Protein 7Z27 (pdb70)

Foldseek 3Di:
DWPQPQLDWAWEAEAAAIATKTKGFLAADSVLSQQWQAAVVPSHHDRYFYQDDKAALDPVSLVVLVVLDVQAPRHFKTKIKIFGDDFDPPPPHHHHYDYVLVVLVVCVVVRIWTKTKTDHPDDPDQQSIKIKTKAQDDPSQCVSADDVNVVRVVDSRTIIMIMIGGGDGYHD/DFFDFLAWAWEAEDLETATKTKTFQAADSCLVQQWCAAVVPSHHDRYFYQDDKAAQDDVVLVVLVVLVVQQPRNFKTKIKIFGPVHYDHCLVVLVVCVVVRIWTKTKTDRVDDPAQQSIKIKTKAQDDPSQCVSADPVRVVRQPDSRTITMIMIGGGDGYND

Organism: Homo sapiens (NCBI:txid9606)

Structure (mmCIF, N/CA/C/O backbone):
data_7Z27
#
_entry.id   7Z27
#
_cell.length_a   45.031
_cell.length_b   65.980
_cell.length_c   116.808
_cell.angle_alpha   90.000
_cell.angle_beta   90.000
_cell.angle_gamma   90.000
#
_symmetry.space_group_name_H-M   'P 21 21 21'
#
loop_
_entity.id
_entity.type
_entity.pdbx_description
1 polymer 'RNA-binding protein 15'
2 water water
#
loop_
_atom_site.group_PDB
_atom_site.id
_atom_site.type_symbol
_atom_site.label_atom_id
_atom_site.label_alt_id
_atom_site.label_comp_id
_atom_site.label_asym_id
_atom_site.label_entity_id
_atom_site.label_seq_id
_atom_site.pdbx_PDB_ins_code
_atom_site.Cartn_x
_atom_site.Cartn_y
_atom_site.Cartn_z
_atom_site.occupancy
_atom_site.B_iso_or_equiv
_atom_site.auth_seq_id
_atom_site.auth_comp_id
_atom_site.auth_asym_id
_atom_site.auth_atom_id
_atom_site.pdbx_PDB_model_num
ATOM 1 N N . SER A 1 10 ? 0.64306 6.79591 25.87134 1.000 37.08778 7 SER A N 1
ATOM 2 C CA . SER A 1 10 ? 1.77810 7.63437 26.24544 1.000 36.68198 7 SER A CA 1
ATOM 3 C C . SER A 1 10 ? 3.05844 6.90926 25.84147 1.000 29.17270 7 SER A C 1
ATOM 4 O O . SER A 1 10 ? 3.16728 5.69745 26.02811 1.000 31.84835 7 SER A O 1
ATOM 7 N N . PRO A 1 11 ? 4.03234 7.64298 25.30301 1.000 25.62304 8 PRO A N 1
ATOM 8 C CA . PRO A 1 11 ? 5.26655 6.99433 24.84556 1.000 21.69541 8 PRO A CA 1
ATOM 9 C C . PRO A 1 11 ? 6.00312 6.31336 25.99155 1.000 19.40674 8 PRO A C 1
ATOM 10 O O . PRO A 1 11 ? 6.11926 6.85185 27.09775 1.000 23.37770 8 PRO A O 1
ATOM 14 N N . LYS A 1 12 ? 6.50677 5.11208 25.70589 1.000 23.21264 9 LYS A N 1
ATOM 15 C CA . LYS A 1 12 ? 7.17641 4.32738 26.73517 1.000 25.21832 9 LYS A CA 1
ATOM 16 C C . LYS A 1 12 ? 8.50656 4.95430 27.12226 1.000 19.06530 9 LYS A C 1
ATOM 17 O O . LYS A 1 12 ? 8.90718 4.88683 28.28687 1.000 17.22510 9 LYS A O 1
ATOM 23 N N . LEU A 1 13 ? 9.20973 5.56232 26.16174 1.000 17.88901 10 LEU A N 1
ATOM 24 C CA . LEU A 1 13 ? 10.49691 6.22852 26.36309 1.000 15.60906 10 LEU A CA 1
ATOM 25 C C . LEU A 1 13 ? 11.63182 5.28267 26.74835 1.000 16.03294 10 LEU A C 1
ATOM 26 O O . LEU A 1 13 ? 12.69532 5.75425 27.17612 1.000 17.50148 10 LEU A O 1
ATOM 31 N N . CYS A 1 14 ? 11.44473 3.97223 26.58345 1.000 15.07404 11 CYS A N 1
ATOM 32 C CA . CYS A 1 14 ? 12.51289 2.99412 26.77516 1.000 14.75073 11 CYS A CA 1
ATOM 33 C C . CYS A 1 14 ? 13.77158 3.45175 26.05406 1.000 17.87690 11 CYS A C 1
ATOM 34 O O . CYS A 1 14 ? 13.71123 3.89822 24.90516 1.000 18.37503 11 CYS A O 1
ATOM 37 N N . LEU A 1 15 ? 14.92055 3.30718 26.71545 1.000 16.33618 12 LEU A N 1
ATOM 38 C CA . LEU A 1 15 ? 16.21344 3.60603 26.09622 1.000 18.06988 12 LEU A CA 1
ATOM 39 C C . LEU A 1 15 ? 16.58492 2.45853 25.16623 1.000 16.64866 12 LEU A C 1
ATOM 40 O O . LEU A 1 15 ? 17.22432 1.48534 25.56771 1.000 21.71101 12 LEU A O 1
ATOM 45 N N . ALA A 1 16 ? 16.20412 2.58631 23.89373 1.000 15.08939 13 ALA A N 1
ATOM 46 C CA . ALA A 1 16 ? 16.33026 1.47781 22.95099 1.000 15.06411 13 ALA A CA 1
ATOM 47 C C . ALA A 1 16 ? 17.72886 1.34898 22.36409 1.000 18.35311 13 ALA A C 1
ATOM 48 O O . ALA A 1 16 ? 18.11867 0.24739 21.96226 1.000 18.74151 13 ALA A O 1
ATOM 50 N N . TRP A 1 17 ? 18.48461 2.44299 22.27804 1.000 16.61186 14 TRP A N 1
ATOM 51 C CA . TRP A 1 17 ? 19.81448 2.39149 21.68734 1.000 16.36259 14 TRP A CA 1
ATOM 52 C C . TRP A 1 17 ? 20.62196 3.58980 22.15837 1.000 14.59414 14 TRP A C 1
ATOM 53 O O . TRP A 1 17 ? 20.08210 4.68082 22.36692 1.000 17.86142 14 TRP A O 1
ATOM 64 N N . GLN A 1 18 ? 21.92273 3.36535 22.33121 1.000 16.70401 15 GLN A N 1
ATOM 65 C CA . GLN A 1 18 ? 22.87347 4.41638 22.65010 1.000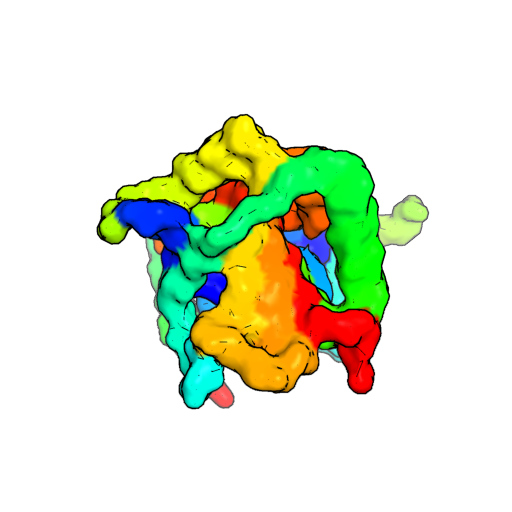 18.17416 15 GLN A CA 1
ATOM 66 C C . GLN A 1 18 ? 24.10764 4.19410 21.80279 1.000 17.93947 15 GLN A C 1
ATOM 67 O O . GLN A 1 18 ? 24.60531 3.06794 21.72118 1.000 19.48623 15 GLN A O 1
ATOM 73 N N . GLY A 1 19 ? 24.61087 5.26192 21.19346 1.000 17.31138 16 GLY A N 1
ATOM 74 C CA . GLY A 1 19 ? 25.84600 5.14612 20.43876 1.000 16.68182 16 GLY A CA 1
ATOM 75 C C . GLY A 1 19 ? 26.03593 6.35564 19.55562 1.000 18.38437 16 GLY A C 1
ATOM 76 O O . GLY A 1 19 ? 25.52848 7.43984 19.85288 1.000 22.30593 16 GLY A O 1
ATOM 77 N N . MET A 1 20 ? 26.76667 6.16012 18.46270 1.000 16.25980 17 MET A N 1
ATOM 78 C CA . MET A 1 20 ? 27.11175 7.26338 17.57546 1.000 18.00710 17 MET A CA 1
ATOM 79 C C . MET A 1 20 ? 26.36776 7.13518 16.25526 1.000 16.02956 17 MET A C 1
ATOM 80 O O . MET A 1 20 ? 26.35722 6.06236 15.64235 1.000 17.04001 17 MET A O 1
ATOM 85 N N . LEU A 1 21 ? 25.76284 8.23215 15.80662 1.000 16.63806 18 LEU A N 1
ATOM 86 C CA . LEU A 1 21 ? 25.32093 8.32635 14.42584 1.000 15.78599 18 LEU A CA 1
ATOM 87 C C . LEU A 1 21 ? 26.49254 8.85712 13.61620 1.000 17.62136 18 LEU A C 1
ATOM 88 O O . LEU A 1 21 ? 27.26006 9.69582 14.10003 1.000 18.18443 18 LEU A O 1
ATOM 93 N N . LEU A 1 22 ? 26.64736 8.35440 12.39808 1.000 16.88141 19 LEU A N 1
ATOM 94 C CA . LEU A 1 22 ? 27.75434 8.75705 11.53971 1.000 17.47511 19 LEU A CA 1
ATOM 95 C C . LEU A 1 22 ? 27.20619 9.41050 10.28051 1.000 19.57863 19 LEU A C 1
ATOM 96 O O . LEU A 1 22 ? 26.25196 8.91515 9.67304 1.000 19.44127 19 LEU A O 1
ATOM 101 N N . LEU A 1 23 ? 27.81051 10.52494 9.88187 1.000 17.98388 20 LEU A N 1
ATOM 102 C CA . LEU A 1 23 ? 27.59303 11.07004 8.54732 1.000 16.59848 20 LEU A CA 1
ATOM 103 C C . LEU A 1 23 ? 28.96126 11.42468 7.99525 1.000 21.31840 20 LEU A C 1
ATOM 104 O O . LEU A 1 23 ? 29.61641 12.33816 8.50575 1.000 23.59068 20 LEU A O 1
ATOM 109 N N . LYS A 1 24 ? 29.39010 10.68376 6.96817 1.000 24.58618 21 LYS A N 1
ATOM 110 C CA . LYS A 1 24 ? 30.72382 10.82220 6.39892 1.000 20.86749 21 LYS A CA 1
ATOM 111 C C . LYS A 1 24 ? 31.77220 10.77352 7.49885 1.000 25.42520 21 LYS A C 1
ATOM 112 O O . LYS A 1 24 ? 31.92695 9.75241 8.18162 1.000 26.77461 21 LYS A O 1
ATOM 118 N N . ASN A 1 25 ? 32.47618 11.88556 7.69739 1.000 22.23039 22 ASN A N 1
ATOM 119 C CA . ASN A 1 25 ? 33.58119 11.96225 8.64583 1.000 25.65760 22 ASN A CA 1
ATOM 120 C C . ASN A 1 25 ? 33.22654 12.70275 9.93920 1.000 29.31799 22 ASN A C 1
ATOM 121 O O . ASN A 1 25 ? 34.12347 13.23319 10.60629 1.000 30.57150 22 ASN A O 1
ATOM 126 N N . SER A 1 26 ? 31.94566 12.76591 10.30021 1.000 24.49617 23 SER A N 1
ATOM 127 C CA . SER A 1 26 ? 31.52181 13.27436 11.59907 1.000 21.52257 23 SER A CA 1
ATOM 128 C C . SER A 1 26 ? 30.69988 12.21202 12.32231 1.000 17.28564 23 SER A C 1
ATOM 129 O O . SER A 1 26 ? 29.99283 11.41799 11.69492 1.000 19.61351 23 SER A O 1
ATOM 132 N N . ASN A 1 27 ? 30.81240 12.18245 13.64721 1.000 18.14656 24 ASN A N 1
ATOM 133 C CA . ASN A 1 27 ? 30.00983 11.28885 14.47499 1.000 18.35441 24 ASN A CA 1
ATOM 134 C C . ASN A 1 27 ? 29.32903 12.07781 15.58301 1.000 18.50324 24 ASN A C 1
ATOM 135 O O . ASN A 1 27 ? 29.85816 13.07898 16.06161 1.000 19.63861 24 ASN A O 1
ATOM 140 N N . PHE A 1 28 ? 28.13511 11.63244 15.95733 1.000 15.14751 25 PHE A N 1
ATOM 141 C CA . PHE A 1 28 ? 27.24705 12.36906 16.85507 1.000 16.08583 25 PHE A CA 1
ATOM 142 C C . PHE A 1 28 ? 26.71270 11.42573 17.92073 1.000 19.08274 25 PHE A C 1
ATOM 143 O O . PHE A 1 28 ? 25.90120 10.53143 17.60291 1.000 15.89807 25 PHE A O 1
ATOM 151 N N . PRO A 1 29 ? 27.11460 11.58809 19.17465 1.000 17.04802 26 PRO A N 1
ATOM 152 C CA . PRO A 1 29 ? 26.58018 10.73329 20.24079 1.000 15.61259 26 PRO A CA 1
ATOM 153 C C . PRO A 1 29 ? 25.08635 10.96727 20.41176 1.000 16.71465 26 PRO A C 1
ATOM 154 O O . PRO A 1 29 ? 24.62692 12.11030 20.48735 1.000 17.73128 26 PRO A O 1
ATOM 158 N N . SER A 1 30 ? 24.32712 9.87106 20.49647 1.000 16.80217 27 SER A N 1
ATOM 159 C CA . SER A 1 30 ? 22.87847 9.95151 20.59888 1.000 16.97779 27 SER A CA 1
ATOM 160 C C . SER A 1 30 ? 22.31546 8.84045 21.47342 1.000 15.46604 27 SER A C 1
ATOM 161 O O . SER A 1 30 ? 22.80915 7.70817 21.47902 1.000 17.30277 27 SER A O 1
ATOM 164 N N . ASN A 1 31 ? 21.24502 9.18161 22.18090 1.000 16.22031 28 ASN A N 1
ATOM 165 C CA . ASN A 1 31 ? 20.41234 8.22754 22.90149 1.000 16.43430 28 ASN A CA 1
ATOM 166 C C . ASN A 1 31 ? 19.04879 8.19121 22.22978 1.000 14.72638 28 ASN A C 1
ATOM 167 O O . ASN A 1 31 ? 18.47697 9.24403 21.91618 1.000 17.12773 28 ASN A O 1
ATOM 172 N N . MET A 1 32 ? 18.50413 6.99564 22.02123 1.000 15.01524 29 MET A N 1
ATOM 173 C CA . MET A 1 32 ? 17.25776 6.87232 21.28073 1.000 15.85779 29 MET A CA 1
ATOM 174 C C . MET A 1 32 ? 16.19184 6.26567 22.17866 1.000 15.31296 29 MET A C 1
ATOM 175 O O . MET A 1 32 ? 16.39891 5.18718 22.74823 1.000 17.73165 29 MET A O 1
ATOM 180 N N . HIS A 1 33 ? 15.06652 6.96910 22.31909 1.000 14.47698 30 HIS A N 1
ATOM 181 C CA . HIS A 1 33 ? 13.97472 6.57829 23.20685 1.000 14.96508 30 HIS A CA 1
ATOM 182 C C . HIS A 1 33 ? 12.74353 6.17606 22.40833 1.000 17.87830 30 HIS A C 1
ATOM 183 O O . HIS A 1 33 ? 12.38472 6.83322 21.43065 1.000 16.63189 30 HIS A O 1
ATOM 190 N N . LEU A 1 34 ? 12.06951 5.11894 22.84958 1.000 15.51769 31 LEU A N 1
ATOM 191 C CA . LEU A 1 34 ? 10.91632 4.61978 22.11236 1.000 15.14490 31 LEU A CA 1
ATOM 192 C C . LEU A 1 34 ? 9.73350 5.57619 22.24705 1.000 15.39001 31 LEU A C 1
ATOM 193 O O . LEU A 1 34 ? 9.33631 5.95063 23.36028 1.000 16.37322 31 LEU A O 1
ATOM 198 N N . LEU A 1 35 ? 9.16019 5.96723 21.10557 1.000 15.40934 32 LEU A N 1
ATOM 199 C CA . LEU A 1 35 ? 7.95380 6.78469 21.08369 1.000 14.07466 32 LEU A CA 1
ATOM 200 C C . LEU A 1 35 ? 6.70994 5.95460 20.80473 1.000 16.30850 32 LEU A C 1
ATOM 201 O O . LEU A 1 35 ? 5.70669 6.08169 21.51183 1.000 19.74962 32 LEU A O 1
ATOM 206 N N . GLN A 1 36 ? 6.75016 5.10917 19.77895 1.000 14.98928 33 GLN A N 1
ATOM 207 C CA . GLN A 1 36 ? 5.60794 4.26836 19.46031 1.000 18.04758 33 GLN A CA 1
ATOM 208 C C . GLN A 1 36 ? 6.07406 3.13303 18.56707 1.000 16.82587 33 GLN A C 1
ATOM 209 O O . GLN A 1 36 ? 7.23402 3.07380 18.14922 1.000 16.85264 33 GLN A O 1
ATOM 215 N N . GLY A 1 37 ? 5.15315 2.22133 18.28865 1.000 15.61858 34 GLY A N 1
ATOM 216 C CA . GLY A 1 37 ? 5.50498 1.04507 17.53134 1.000 17.17081 34 GLY A CA 1
ATOM 217 C C . GLY A 1 37 ? 6.10315 -0.02660 18.41915 1.000 17.89456 34 GLY A C 1
ATOM 218 O O . GLY A 1 37 ? 5.98134 -0.01230 19.65198 1.000 20.80366 34 GLY A O 1
ATOM 219 N N . ASP A 1 38 ? 6.77347 -0.96751 17.76763 1.000 17.72859 35 ASP A N 1
ATOM 220 C CA . ASP A 1 38 ? 7.19316 -2.21846 18.38575 1.000 15.83892 35 ASP A CA 1
ATOM 221 C C . ASP A 1 38 ? 8.66451 -2.12778 18.78413 1.000 20.00592 35 ASP A C 1
ATOM 222 O O . ASP A 1 38 ? 9.54305 -2.07605 17.92285 1.000 17.46357 35 ASP A O 1
ATOM 227 N N . LEU A 1 39 ? 8.93855 -2.14519 20.09298 1.000 18.73609 36 LEU A N 1
ATOM 228 C CA . LEU A 1 39 ? 10.32781 -2.10611 20.54534 1.000 18.24448 36 LEU A CA 1
ATOM 229 C C . LEU A 1 39 ? 11.14559 -3.23157 19.92621 1.000 18.64566 36 LEU A C 1
ATOM 230 O O . LEU A 1 39 ? 12.32687 -3.03827 19.61151 1.000 18.31837 36 LEU A O 1
ATOM 235 N N . GLN A 1 40 ? 10.52004 -4.39095 19.69434 1.000 18.17529 37 GLN A N 1
ATOM 236 C CA . GLN A 1 40 ? 11.23514 -5.52780 19.12821 1.000 21.67446 37 GLN A CA 1
ATOM 237 C C . GLN A 1 40 ? 11.67688 -5.26576 17.68851 1.000 20.08249 37 GLN A C 1
ATOM 238 O O . GLN A 1 40 ? 12.68264 -5.83050 17.23784 1.000 19.38614 37 GLN A O 1
ATOM 244 N N . VAL A 1 41 ? 10.94559 -4.42701 16.94544 1.000 17.61571 38 VAL A N 1
ATOM 245 C CA . VAL A 1 41 ? 11.40876 -4.05657 15.61263 1.000 19.07010 38 VAL A CA 1
ATOM 246 C C . VAL A 1 41 ? 12.73468 -3.32192 15.71552 1.000 15.88550 38 VAL A C 1
ATOM 247 O O . VAL A 1 41 ? 13.67210 -3.59486 14.95640 1.000 20.10964 38 VAL A O 1
ATOM 251 N N . ALA A 1 42 ? 12.84601 -2.39536 16.67836 1.000 16.15470 39 ALA A N 1
ATOM 252 C CA . ALA A 1 42 ? 14.10299 -1.68017 16.84972 1.000 16.35772 39 ALA A CA 1
ATOM 253 C C . ALA A 1 42 ? 15.19810 -2.61097 17.34245 1.000 20.87433 39 ALA A C 1
ATOM 254 O O . ALA A 1 42 ? 16.31261 -2.61667 16.80854 1.000 19.06014 39 ALA A O 1
ATOM 256 N N . SER A 1 43 ? 14.89480 -3.43095 18.35046 1.000 18.52875 40 SER A N 1
ATOM 257 C CA . SER A 1 43 ? 15.95340 -4.24446 18.93017 1.000 19.59153 40 SER A CA 1
ATOM 258 C C . SER A 1 43 ? 16.46255 -5.29776 17.95066 1.000 20.62358 40 SER A C 1
ATOM 259 O O . SER A 1 43 ? 17.63717 -5.67661 18.01122 1.000 25.73314 40 SER A O 1
ATOM 262 N N . SER A 1 44 ? 15.61535 -5.75897 17.02615 1.000 17.97538 41 SER A N 1
ATOM 263 C CA . SER A 1 44 ? 16.02695 -6.78917 16.07891 1.000 20.93108 41 SER A CA 1
ATOM 264 C C . SER A 1 44 ? 16.79032 -6.23221 14.88866 1.000 20.61831 41 SER A C 1
ATOM 265 O O . SER A 1 44 ? 17.47902 -6.99349 14.19771 1.000 20.79939 41 SER A O 1
ATOM 268 N N . LEU A 1 45 ? 16.66970 -4.93213 14.60832 1.000 18.04345 42 LEU A N 1
ATOM 269 C CA . LEU A 1 45 ? 17.33053 -4.34922 13.45457 1.000 18.10160 42 LEU A CA 1
ATOM 270 C C . LEU A 1 45 ? 18.52886 -3.48306 13.79866 1.000 13.29315 42 LEU A C 1
ATOM 271 O O . LEU A 1 45 ? 19.40070 -3.31142 12.94559 1.000 16.18453 42 LEU A O 1
ATOM 276 N N . LEU A 1 46 ? 18.58544 -2.91091 15.00779 1.000 16.44732 43 LEU A N 1
ATOM 277 C CA . LEU A 1 46 ? 19.69668 -2.04147 15.40026 1.000 17.62342 43 LEU A CA 1
ATOM 278 C C . LEU A 1 46 ? 20.83857 -2.90407 15.93400 1.000 19.16132 43 LEU A C 1
ATOM 279 O O . LEU A 1 46 ? 21.21385 -2.84948 17.10878 1.000 20.17754 43 LEU A O 1
ATOM 284 N N . VAL A 1 47 ? 21.39052 -3.72285 15.03378 1.000 18.34380 44 VAL A N 1
ATOM 285 C CA . VAL A 1 47 ? 22.33002 -4.78743 15.39234 1.000 17.88207 44 VAL A CA 1
ATOM 286 C C . VAL A 1 47 ? 23.28687 -5.02525 14.23259 1.000 18.58407 44 VAL A C 1
ATOM 287 O O . VAL A 1 47 ? 23.07051 -4.56712 13.10889 1.000 18.38902 44 VAL A O 1
ATOM 291 N N . GLU A 1 48 ? 24.34706 -5.78851 14.50754 1.000 19.96102 45 GLU A N 1
ATOM 292 C CA . GLU A 1 48 ? 25.18892 -6.32105 13.44590 1.000 22.56598 45 GLU A CA 1
ATOM 293 C C . GLU A 1 48 ? 24.43984 -7.46168 12.77045 1.000 19.91702 45 GLU A C 1
ATOM 294 O O . GLU A 1 48 ? 24.00992 -8.40674 13.43654 1.000 21.93826 45 GLU A O 1
ATOM 300 N N . GLY A 1 49 ? 24.25505 -7.35819 11.45256 1.000 19.62388 46 GLY A N 1
ATOM 301 C CA . GLY A 1 49 ? 23.34507 -8.26325 10.76894 1.000 21.24720 46 GLY A CA 1
ATOM 302 C C . GLY A 1 49 ? 23.73438 -9.72556 10.88337 1.000 26.57638 46 GLY A C 1
ATOM 303 O O . GLY A 1 49 ? 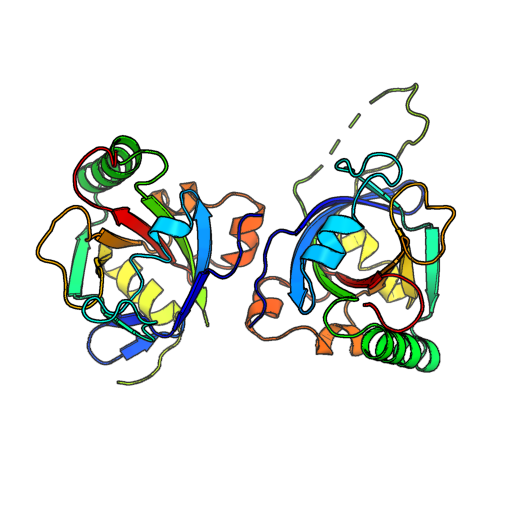22.87210 -10.59492 11.02507 1.000 26.23708 46 GLY A O 1
ATOM 304 N N . SER A 1 50 ? 25.03484 -10.01404 10.83966 1.000 21.28711 47 SER A N 1
ATOM 305 C CA . SER A 1 50 ? 25.48259 -11.40556 10.77722 1.000 20.20885 47 SER A CA 1
ATOM 306 C C . SER A 1 50 ? 25.38447 -12.11437 12.12260 1.000 26.70822 47 SER A C 1
ATOM 307 O O . SER A 1 50 ? 25.18813 -13.33718 12.16146 1.000 27.79341 47 SER A O 1
ATOM 310 N N . THR A 1 51 ? 25.50635 -11.38161 13.23018 1.000 21.80218 48 THR A N 1
ATOM 311 C CA . THR A 1 51 ? 25.50430 -11.98580 14.55332 1.000 19.08547 48 THR A CA 1
ATOM 312 C C . THR A 1 51 ? 24.31049 -11.61232 15.41405 1.000 25.40519 48 THR A C 1
ATOM 313 O O . THR A 1 51 ? 24.06809 -12.28325 16.42274 1.000 24.83082 48 THR A O 1
ATOM 317 N N . GLY A 1 52 ? 23.58559 -10.54848 15.07215 1.000 20.96972 49 GLY A N 1
ATOM 318 C CA . GLY A 1 52 ? 22.61420 -10.01818 16.00879 1.000 22.94922 49 GLY A CA 1
ATOM 319 C C . GLY A 1 52 ? 23.22028 -9.25688 17.16174 1.000 18.60449 49 GLY A C 1
ATOM 320 O O . GLY A 1 52 ? 22.49858 -8.86911 18.08997 1.000 23.19985 49 GLY A O 1
ATOM 321 N N . GLY A 1 53 ? 24.53229 -9.03770 17.14113 1.000 21.02369 50 GLY A N 1
ATOM 322 C CA . GLY A 1 53 ? 25.20025 -8.38143 18.24058 1.000 18.31022 50 GLY A CA 1
ATOM 323 C C . GLY A 1 53 ? 25.01883 -6.87214 18.24247 1.000 17.05005 50 GLY A C 1
ATOM 324 O O . GLY A 1 53 ? 24.61215 -6.25390 17.25741 1.000 20.49751 50 GLY A O 1
ATOM 325 N N . LYS A 1 54 ? 25.35682 -6.27918 19.38147 1.000 19.48810 51 LYS A N 1
ATOM 326 C CA . LYS A 1 54 ? 25.26458 -4.83270 19.54786 1.000 21.54099 51 LYS A CA 1
ATOM 327 C C . LYS A 1 54 ? 26.21386 -4.12506 18.58397 1.000 21.83238 51 LYS A C 1
ATOM 328 O O . LYS A 1 54 ? 27.29879 -4.62104 18.27035 1.000 23.84034 51 LYS A O 1
ATOM 334 N N . VAL A 1 55 ? 25.78190 -2.95916 18.08701 1.000 19.77336 52 VAL A N 1
ATOM 335 C CA . VAL A 1 55 ? 26.62143 -2.06891 17.29220 1.000 18.88525 52 VAL A CA 1
ATOM 336 C C . VAL A 1 55 ? 26.66123 -0.70519 17.96400 1.000 20.00223 52 VAL A C 1
ATOM 337 O O . VAL A 1 55 ? 25.64922 -0.22589 18.48629 1.000 22.25020 52 VAL A O 1
ATOM 341 N N . ALA A 1 56 ? 27.83242 -0.07970 17.94192 1.000 20.39144 53 ALA A N 1
ATOM 342 C CA . ALA A 1 56 ? 28.01804 1.20373 18.59910 1.000 21.23260 53 ALA A CA 1
ATOM 343 C C . ALA A 1 56 ? 27.86140 2.38635 17.65707 1.000 19.65054 53 ALA A C 1
ATOM 344 O O . ALA A 1 56 ? 27.84705 3.52656 18.12871 1.000 21.26115 53 ALA A O 1
ATOM 346 N N . GLN A 1 57 ? 27.75732 2.14271 16.35157 1.000 19.05330 54 GLN A N 1
ATOM 347 C CA . GLN A 1 57 ? 27.66609 3.19876 15.35530 1.000 19.47671 54 GLN A CA 1
ATOM 348 C C . GLN A 1 57 ? 26.61356 2.80762 14.33452 1.000 19.60013 54 GLN A C 1
ATOM 349 O O . GLN A 1 57 ? 26.47263 1.62470 14.00870 1.000 20.75256 54 GLN A O 1
ATOM 355 N N . LEU A 1 58 ? 25.88233 3.80575 13.83672 1.000 17.16863 55 LEU A N 1
ATOM 356 C CA . LEU A 1 58 ? 24.94056 3.65326 12.73822 1.000 15.24536 55 LEU A CA 1
ATOM 357 C C . LEU A 1 58 ? 25.24918 4.75008 11.73031 1.000 15.80266 55 LEU A C 1
ATOM 358 O O . LEU A 1 58 ? 25.29066 5.92966 12.09837 1.000 17.72589 55 LEU A O 1
ATOM 363 N N . LYS A 1 59 ? 25.47655 4.37001 10.47590 1.000 16.13601 56 LYS A N 1
ATOM 364 C CA . LYS A 1 59 ? 25.96447 5.29968 9.45690 1.000 15.63059 56 LYS A CA 1
ATOM 365 C C . LYS A 1 59 ? 24.85249 5.72792 8.50432 1.000 16.29489 56 LYS A C 1
ATOM 366 O O . LYS A 1 59 ? 24.20430 4.88604 7.86599 1.000 17.74461 56 LYS A O 1
ATOM 372 N N . ILE A 1 60 ? 24.65580 7.03852 8.39433 1.000 16.13204 57 ILE A N 1
ATOM 373 C CA . ILE A 1 60 ? 23.77258 7.61061 7.38518 1.000 15.12562 57 ILE A CA 1
ATOM 374 C C . ILE A 1 60 ? 24.48179 7.55629 6.03659 1.000 16.28270 57 ILE A C 1
ATOM 375 O O . ILE A 1 60 ? 25.53834 8.16975 5.85200 1.000 21.54119 57 ILE A O 1
ATOM 380 N N . THR A 1 61 ? 23.89852 6.82747 5.08460 1.000 16.72416 58 THR A N 1
ATOM 381 C CA . THR A 1 61 ? 24.52902 6.61493 3.78263 1.000 21.08228 58 THR A CA 1
ATOM 382 C C . THR A 1 61 ? 23.77029 7.23312 2.62206 1.000 22.17332 58 THR A C 1
ATOM 383 O O . THR A 1 61 ? 24.26993 7.19991 1.48916 1.000 22.85636 58 THR A O 1
ATOM 387 N N . GLN A 1 62 ? 22.58895 7.78352 2.86053 1.000 17.87073 59 GLN A N 1
ATOM 388 C CA . GLN A 1 62 ? 21.75086 8.30608 1.80083 1.000 17.57646 59 GLN A CA 1
ATOM 389 C C . GLN A 1 62 ? 20.86833 9.38072 2.41240 1.000 17.16715 59 GLN A C 1
ATOM 390 O O . GLN A 1 62 ? 20.72838 9.47714 3.63793 1.000 18.00034 59 GLN A O 1
ATOM 396 N N . ARG A 1 63 ? 20.27133 10.19020 1.54392 1.000 18.20345 60 ARG A N 1
ATOM 397 C CA . ARG A 1 63 ? 19.37142 11.25743 1.94382 1.000 16.76945 60 ARG A CA 1
ATOM 398 C C . ARG A 1 63 ? 18.03571 11.07255 1.24119 1.000 20.54759 60 ARG A C 1
ATOM 399 O O . ARG A 1 63 ? 17.99137 10.73162 0.05197 1.000 20.65847 60 ARG A O 1
ATOM 407 N N . LEU A 1 64 ? 16.95493 11.31808 1.97579 1.000 15.25053 61 LEU A N 1
ATOM 408 C CA . LEU A 1 64 ? 15.60445 11.36013 1.43002 1.000 14.66184 61 LEU A CA 1
ATOM 409 C C . LEU A 1 64 ? 15.07813 12.78420 1.52785 1.000 17.16909 61 LEU A C 1
ATOM 410 O O . LEU A 1 64 ? 15.07586 13.37346 2.61070 1.000 17.81330 61 LEU A O 1
ATOM 415 N N . ARG A 1 65 ? 14.62333 13.34065 0.40979 1.000 16.22996 62 ARG A N 1
ATOM 416 C CA . ARG A 1 65 ? 14.12656 14.71292 0.45895 1.000 17.17521 62 ARG A CA 1
ATOM 417 C C . ARG A 1 65 ? 12.82828 14.79280 1.25935 1.000 14.68967 62 ARG A C 1
ATOM 418 O O . ARG A 1 65 ? 12.00522 13.87336 1.23508 1.000 17.40707 62 ARG A O 1
ATOM 426 N N . LEU A 1 66 ? 12.64276 15.91080 1.97301 1.000 15.46903 63 LEU A N 1
ATOM 427 C CA . LEU A 1 66 ? 11.44313 16.11946 2.78185 1.000 14.75987 63 LEU A CA 1
ATOM 428 C C . LEU A 1 66 ? 10.23616 16.65230 2.00586 1.000 18.74517 63 LEU A C 1
ATOM 429 O O . LEU A 1 66 ? 9.35095 17.28702 2.58829 1.000 29.96581 63 LEU A O 1
ATOM 434 N N . ASP A 1 67 ? 10.17052 16.38951 0.70644 1.000 16.96298 64 ASP A N 1
ATOM 435 C CA . ASP A 1 67 ? 9.01706 16.80887 -0.08111 1.000 16.73257 64 ASP A CA 1
ATOM 436 C C . ASP A 1 67 ? 7.80186 15.96907 0.31211 1.000 16.82942 64 ASP A C 1
ATOM 437 O O . ASP A 1 67 ? 7.92700 14.79270 0.68969 1.000 15.61472 64 ASP A O 1
ATOM 442 N N . GLN A 1 68 ? 6.61261 16.56318 0.18644 1.000 17.09670 65 GLN A N 1
ATOM 443 C CA . GLN A 1 68 ? 5.38546 15.87416 0.58332 1.000 18.80980 65 GLN A CA 1
ATOM 444 C C . GLN A 1 68 ? 5.21995 14.47761 -0.00959 1.000 15.89708 65 GLN A C 1
ATOM 445 O O . GLN A 1 68 ? 4.78580 13.57716 0.72551 1.000 16.41203 65 GLN A O 1
ATOM 451 N N . PRO A 1 69 ? 5.51608 14.22107 -1.28513 1.000 15.38066 66 PRO A N 1
ATOM 452 C CA . PRO A 1 69 ? 5.35625 12.84914 -1.79199 1.000 15.34172 66 PRO A CA 1
ATOM 453 C C . PRO A 1 69 ? 6.22702 11.83583 -1.07012 1.000 15.08800 66 PRO A C 1
ATOM 454 O O . PRO A 1 69 ? 5.82921 10.67328 -0.93554 1.000 16.67396 66 PRO A O 1
ATOM 458 N N . LYS A 1 70 ? 7.40735 12.23392 -0.60259 1.000 14.08328 67 LYS A N 1
ATOM 459 C CA . LYS A 1 70 ? 8.22123 11.29219 0.16156 1.000 14.96906 67 LYS A CA 1
ATOM 460 C C . LYS A 1 70 ? 7.63881 11.07512 1.55094 1.000 14.78394 67 LYS A C 1
ATOM 461 O O . LYS A 1 70 ? 7.58550 9.93603 2.04094 1.000 13.99793 67 LYS A O 1
ATOM 467 N N . LEU A 1 71 ? 7.17711 12.15759 2.18815 1.000 16.20716 68 LEU A N 1
ATOM 468 C CA . LEU A 1 71 ? 6.56728 12.04927 3.51166 1.000 14.27697 68 LEU A CA 1
ATOM 469 C C . LEU A 1 71 ? 5.32252 11.17167 3.47189 1.000 16.42732 68 LEU A C 1
ATOM 470 O O . LEU A 1 71 ? 5.10548 10.34607 4.36679 1.000 16.24620 68 LEU A O 1
ATOM 475 N N . ASP A 1 72 ? 4.49714 11.32313 2.43305 1.000 15.07032 69 ASP A N 1
ATOM 476 C CA . ASP A 1 72 ? 3.29792 10.50069 2.33983 1.000 15.85558 69 ASP A CA 1
ATOM 477 C C . ASP A 1 72 ? 3.63831 9.02216 2.18081 1.000 14.80956 69 ASP A C 1
ATOM 478 O O . ASP A 1 72 ? 2.91275 8.16017 2.69523 1.000 16.12521 69 ASP A O 1
ATOM 483 N N . GLU A 1 73 ? 4.75327 8.70930 1.51502 1.000 13.90580 70 GLU A N 1
ATOM 484 C CA . GLU A 1 73 ? 5.17593 7.31590 1.39906 1.000 13.02645 70 GLU A CA 1
ATOM 485 C C . GLU A 1 73 ? 5.75100 6.77254 2.70677 1.000 15.42949 70 GLU A C 1
ATOM 486 O O . GLU A 1 73 ? 5.58016 5.58523 2.99747 1.000 15.02970 70 GLU A O 1
ATOM 492 N N . VAL A 1 74 ? 6.41128 7.61473 3.51546 1.000 14.53483 71 VAL A N 1
ATOM 493 C CA . VAL A 1 74 ? 6.82935 7.17860 4.84608 1.000 15.43987 71 VAL A CA 1
ATOM 494 C C . VAL A 1 74 ? 5.61133 6.72981 5.64322 1.000 15.00550 71 VAL A C 1
ATOM 495 O O . VAL A 1 74 ? 5.59129 5.64590 6.24084 1.000 15.77213 71 VAL A O 1
ATOM 499 N N . THR A 1 75 ? 4.56573 7.56081 5.62950 1.000 14.74294 72 THR A N 1
ATOM 500 C CA . THR A 1 75 ? 3.31542 7.24614 6.30621 1.000 15.96098 72 THR A CA 1
ATOM 501 C C . THR A 1 75 ? 2.70123 5.96153 5.76206 1.000 16.97455 72 THR A C 1
ATOM 502 O O . THR A 1 75 ? 2.24664 5.09889 6.52776 1.000 16.79298 72 THR A O 1
ATOM 506 N N . ARG A 1 76 ? 2.69361 5.80221 4.43833 1.000 15.91739 73 ARG A N 1
ATOM 507 C CA . ARG A 1 76 ? 2.04534 4.63101 3.86320 1.000 16.64672 73 ARG A CA 1
ATOM 508 C C . ARG A 1 76 ? 2.81920 3.35823 4.20601 1.000 18.67828 73 ARG A C 1
ATOM 509 O O . ARG A 1 76 ? 2.22052 2.32070 4.50982 1.000 17.52970 73 ARG A O 1
ATOM 517 N N . ARG A 1 77 ? 4.15262 3.42419 4.21018 1.000 15.28863 74 ARG A N 1
ATOM 518 C CA . ARG A 1 77 ? 4.93175 2.22686 4.51248 1.000 14.07959 74 ARG A CA 1
ATOM 519 C C . ARG A 1 77 ? 4.77948 1.78759 5.96389 1.000 14.92918 74 ARG A C 1
ATOM 520 O O . ARG A 1 77 ? 4.87074 0.58700 6.24782 1.000 15.46276 74 ARG A O 1
ATOM 528 N N . ILE A 1 78 ? 4.56604 2.72988 6.88469 1.000 13.47044 75 ILE A N 1
ATOM 529 C CA . ILE A 1 78 ? 4.23393 2.36115 8.26522 1.000 15.48273 75 ILE A CA 1
ATOM 530 C C . ILE A 1 78 ? 2.91472 1.60283 8.30359 1.000 15.65110 75 ILE A C 1
ATOM 531 O O . ILE A 1 78 ? 2.79669 0.54917 8.94337 1.000 16.81315 75 ILE A O 1
ATOM 536 N N . LYS A 1 79 ? 1.90213 2.12207 7.60041 1.000 16.18336 76 LYS A N 1
ATOM 537 C CA . LYS A 1 79 ? 0.60398 1.45668 7.60822 1.000 17.32733 76 LYS A CA 1
ATOM 538 C C . LYS A 1 79 ? 0.67774 0.09021 6.94546 1.000 16.30856 76 LYS A C 1
ATOM 539 O O . LYS A 1 79 ? 0.04377 -0.86749 7.41158 1.000 18.95087 76 LYS A O 1
ATOM 545 N N . VAL A 1 80 ? 1.45289 -0.02900 5.86414 1.000 15.90811 77 VAL A N 1
ATOM 546 C CA . VAL A 1 80 ? 1.60069 -1.32136 5.20177 1.000 16.82967 77 VAL A CA 1
ATOM 547 C C . VAL A 1 80 ? 2.28233 -2.31931 6.12668 1.000 17.68637 77 VAL A C 1
ATOM 548 O O . VAL A 1 80 ? 1.88839 -3.49135 6.20105 1.000 17.78485 77 VAL A O 1
ATOM 552 N N . ALA A 1 81 ? 3.31429 -1.87220 6.85003 1.000 16.25567 78 ALA A N 1
ATOM 553 C CA . ALA A 1 81 ? 4.08203 -2.78897 7.68591 1.000 15.45169 78 ALA A CA 1
ATOM 554 C C . ALA A 1 81 ? 3.23057 -3.32095 8.82751 1.000 17.24174 78 ALA A C 1
ATOM 555 O O . ALA A 1 81 ? 3.32513 -4.50459 9.18072 1.000 17.63239 78 ALA A O 1
ATOM 557 N N . GLY A 1 82 ? 2.37343 -2.47150 9.38454 1.000 17.08609 79 GLY A N 1
ATOM 558 C CA . GLY A 1 82 ? 1.51315 -2.85587 10.47681 1.000 20.11784 79 GLY A CA 1
ATOM 559 C C . GLY A 1 82 ? 2.15020 -2.65625 11.83397 1.000 19.82303 79 GLY A C 1
ATOM 560 O O . GLY A 1 82 ? 3.32629 -2.30857 11.95872 1.000 18.68333 79 GLY A O 1
ATOM 561 N N . PRO A 1 83 ? 1.36722 -2.90466 12.88560 1.000 19.09420 80 PRO A N 1
ATOM 562 C CA . PRO A 1 83 ? 1.82941 -2.60135 14.25249 1.000 21.43121 80 PRO A CA 1
ATOM 563 C C . PRO A 1 83 ? 3.09083 -3.34070 14.67798 1.000 17.15196 80 PRO A C 1
ATOM 564 O O . PRO A 1 83 ? 3.80144 -2.85562 15.57142 1.000 24.25620 80 PRO A O 1
ATOM 568 N N . ASN A 1 84 ? 3.38709 -4.50300 14.09617 1.000 18.21556 81 ASN A N 1
ATOM 569 C CA . ASN A 1 84 ? 4.59501 -5.23944 14.43830 1.000 20.42126 81 ASN A CA 1
ATOM 570 C C . ASN A 1 84 ? 5.68325 -5.09294 13.38855 1.000 18.17620 81 ASN A C 1
ATOM 571 O O . ASN A 1 84 ? 6.57670 -5.93803 13.29720 1.000 21.73541 81 ASN A O 1
ATOM 576 N N . GLY A 1 85 ? 5.62303 -4.03524 12.58307 1.000 15.67891 82 GLY A N 1
ATOM 577 C CA . GLY A 1 85 ? 6.58160 -3.87845 11.51594 1.000 16.85157 82 GLY A CA 1
ATOM 578 C C . GLY A 1 85 ? 7.28702 -2.53776 11.50720 1.000 15.06789 82 GLY A C 1
ATOM 579 O O . GLY A 1 85 ? 8.01199 -2.24156 10.55174 1.000 15.75859 82 GLY A O 1
ATOM 580 N N . TYR A 1 86 ? 7.09794 -1.71825 12.54194 1.000 13.50418 83 TYR A N 1
ATOM 581 C CA . TYR A 1 86 ? 7.75990 -0.41794 12.60094 1.000 15.44913 83 TYR A CA 1
ATOM 582 C C . TYR A 1 86 ? 8.01803 -0.02905 14.05141 1.000 15.51931 83 TYR A C 1
ATOM 583 O O . TYR A 1 86 ? 7.40479 -0.56024 14.98199 1.000 15.51777 83 TYR A O 1
ATOM 592 N N . ALA A 1 87 ? 8.92199 0.93176 14.23313 1.000 14.83180 84 ALA A N 1
ATOM 593 C CA . ALA A 1 87 ? 9.11417 1.58044 15.52045 1.000 15.32370 84 ALA A CA 1
ATOM 594 C C . ALA A 1 87 ? 9.52167 3.01579 15.24701 1.000 14.00287 84 ALA A C 1
ATOM 595 O O . ALA A 1 87 ? 10.19867 3.29838 14.25598 1.000 15.30396 84 ALA A O 1
ATOM 597 N N . ILE A 1 88 ? 9.09500 3.92431 16.11229 1.000 13.79200 85 ILE A N 1
ATOM 598 C CA . ILE A 1 88 ? 9.48003 5.32686 16.02617 1.000 13.06597 85 ILE A CA 1
ATOM 599 C C . ILE A 1 88 ? 10.19173 5.68583 17.31649 1.000 15.06271 85 ILE A C 1
ATOM 600 O O . ILE A 1 88 ? 9.67596 5.40360 18.40219 1.000 15.55712 85 ILE A O 1
ATOM 605 N N . LEU A 1 89 ? 11.38584 6.26995 17.19398 1.000 14.36531 86 LEU A N 1
ATOM 606 C CA . LEU A 1 89 ? 12.20956 6.65563 18.33581 1.000 14.47938 86 LEU A CA 1
ATOM 607 C C . LEU A 1 89 ? 12.52264 8.14401 18.28532 1.000 14.54218 86 LEU A C 1
ATOM 608 O O . LEU A 1 89 ? 12.50557 8.77411 17.21992 1.000 15.48480 86 LEU A O 1
ATOM 613 N N . LEU A 1 90 ? 12.80104 8.70838 19.45852 1.000 13.16868 87 LEU A N 1
ATOM 614 C CA . LEU A 1 90 ? 13.28525 10.07466 19.58983 1.000 12.09698 87 LEU A CA 1
ATOM 615 C C . LEU A 1 90 ? 14.78317 9.99896 19.86172 1.000 15.79197 87 LEU A C 1
ATOM 616 O O . LEU A 1 90 ? 15.20529 9.40683 20.86773 1.000 15.72557 87 LEU A O 1
ATOM 621 N N . ALA A 1 91 ? 15.58642 10.56831 18.96525 1.000 13.83969 88 ALA A N 1
ATOM 622 C CA . ALA A 1 91 ? 17.03130 10.62998 19.15530 1.000 13.45308 88 ALA A CA 1
ATOM 623 C C . ALA A 1 91 ? 17.38730 11.96655 19.79523 1.000 14.65678 88 ALA A C 1
ATOM 624 O O . ALA A 1 91 ? 17.04350 13.03036 19.26431 1.000 15.82717 88 ALA A O 1
ATOM 626 N N . VAL A 1 92 ? 18.05027 11.90833 20.94657 1.000 14.60013 89 VAL A N 1
ATOM 627 C CA . VAL A 1 92 ? 18.45691 13.10932 21.67579 1.000 15.08210 89 VAL A CA 1
ATOM 628 C C . VAL A 1 92 ? 19.96491 13.04474 21.89171 1.000 13.71681 89 VAL A C 1
ATOM 629 O O . VAL A 1 92 ? 20.56794 11.98498 21.67348 1.000 15.18897 89 VAL A O 1
ATOM 633 N N . PRO A 1 93 ? 20.61994 14.13528 22.30679 1.000 14.55806 90 PRO A N 1
ATOM 634 C CA . PRO A 1 93 ? 22.07618 14.09218 22.47868 1.000 15.93676 90 PRO A CA 1
ATOM 635 C C . PRO A 1 93 ? 22.50663 13.06670 23.51502 1.000 18.10872 90 PRO A C 1
ATOM 636 O O . PRO A 1 93 ? 21.91058 12.94814 24.58785 1.000 21.53658 90 PRO A O 1
ATOM 640 N N . GLY A 1 94 ? 23.56947 12.33818 23.18328 1.000 19.11965 91 GLY A N 1
ATOM 641 C CA . GLY A 1 94 ? 24.15073 11.36055 24.07403 1.000 22.57465 91 GLY A CA 1
ATOM 642 C C . GLY A 1 94 ? 25.38948 11.88928 24.77598 1.000 19.69273 91 GLY A C 1
ATOM 643 O O . GLY A 1 94 ? 25.76531 13.05744 24.65956 1.000 31.40193 91 GLY A O 1
ATOM 644 N N . SER A 1 95 ? 26.02598 10.99592 25.52840 1.000 35.06359 92 SER A N 1
ATOM 645 C CA . SER A 1 95 ? 27.21134 11.35086 26.29469 1.000 45.40691 92 SER A CA 1
ATOM 646 C C . SER A 1 95 ? 28.40891 11.48560 25.36357 1.000 49.48835 92 SER A C 1
ATOM 647 O O . SER A 1 95 ? 28.71344 10.57064 24.59049 1.000 47.77678 92 SER A O 1
ATOM 650 N N . SER A 1 96 ? 29.08657 12.62700 25.44726 1.000 52.45692 93 SER A N 1
ATOM 651 C CA . SER A 1 96 ? 30.23731 12.92663 24.60095 1.000 56.87300 93 SER A CA 1
ATOM 652 C C . SER A 1 96 ? 31.34675 11.89076 24.76253 1.000 58.28960 93 SER A C 1
ATOM 653 O O . SER A 1 96 ? 31.82942 11.65260 25.86982 1.000 64.04967 93 SER A O 1
ATOM 656 N N . ALA A 1 105 ? 44.98356 3.87817 16.96686 1.000 31.27029 102 ALA A N 1
ATOM 657 C CA . ALA A 1 105 ? 43.97695 4.74997 16.37553 1.000 25.76580 102 ALA A CA 1
ATOM 658 C C . ALA A 1 105 ? 44.26813 5.05068 14.90595 1.000 23.74242 102 ALA A C 1
ATOM 659 O O . ALA A 1 105 ? 43.34637 5.11097 14.10239 1.000 27.74951 102 ALA A O 1
ATOM 661 N N . ALA A 1 106 ? 45.54971 5.24147 14.56442 1.000 27.43864 103 ALA A N 1
ATOM 662 C CA . ALA A 1 106 ? 45.91531 5.57173 13.18725 1.000 25.26518 103 ALA A CA 1
ATOM 663 C C . ALA A 1 106 ? 45.49580 4.48876 12.20411 1.000 27.00323 103 ALA A C 1
ATOM 664 O O . ALA A 1 106 ? 45.24044 4.78837 11.03030 1.000 23.74688 103 ALA A O 1
ATOM 666 N N . SER A 1 107 ? 45.42728 3.23352 12.65148 1.000 25.22351 104 SER A N 1
ATOM 667 C CA . SER A 1 107 ? 45.02868 2.14216 11.77396 1.000 22.15916 104 SER A CA 1
ATOM 668 C C . SER A 1 107 ? 43.51945 2.03458 11.60199 1.000 28.55273 104 SER A C 1
ATOM 669 O O . SER A 1 107 ? 43.06816 1.22179 10.78847 1.000 28.75579 104 SER A O 1
ATOM 672 N N . ASP A 1 108 ? 42.73385 2.81404 12.34138 1.000 28.68049 105 ASP A N 1
ATOM 673 C CA . ASP A 1 108 ? 41.28619 2.78141 12.17512 1.000 32.58869 105 ASP A CA 1
ATOM 674 C C . ASP A 1 108 ? 40.92886 3.17369 10.74948 1.000 45.85122 105 ASP A C 1
ATOM 675 O O . ASP A 1 108 ? 41.29331 4.25818 10.28482 1.000 41.74086 105 ASP A O 1
ATOM 680 N N . THR A 1 109 ? 40.23502 2.27647 10.04668 1.000 47.13242 106 THR A N 1
ATOM 681 C CA . THR A 1 109 ? 39.84307 2.54211 8.66777 1.000 56.37995 106 THR A CA 1
ATOM 682 C C . THR A 1 109 ? 38.77701 3.62257 8.55563 1.000 57.99321 106 THR A C 1
ATOM 683 O O . THR A 1 109 ? 38.55431 4.13564 7.45397 1.000 62.65592 106 THR A O 1
ATOM 687 N N . ALA A 1 110 ? 38.12234 3.98167 9.65799 1.000 63.96980 107 ALA A N 1
ATOM 688 C CA . ALA A 1 110 ? 37.09371 5.01587 9.66485 1.000 60.88147 107 ALA A CA 1
ATOM 689 C C . ALA A 1 110 ? 37.46288 6.05122 10.71744 1.000 60.70104 107 ALA A C 1
ATOM 690 O O . ALA A 1 110 ? 37.37916 5.77689 11.91889 1.000 57.89633 107 ALA A O 1
ATOM 692 N N . THR A 1 111 ? 37.87456 7.23239 10.26884 1.000 63.93164 108 THR A N 1
ATOM 693 C CA . THR A 1 111 ? 38.14242 8.35926 11.14878 1.000 65.71382 108 THR A CA 1
ATOM 694 C C . THR A 1 111 ? 36.96913 9.33240 11.10216 1.000 62.45535 108 THR A C 1
ATOM 695 O O . THR A 1 111 ? 36.23063 9.39266 10.11506 1.000 60.95142 108 THR A O 1
ATOM 699 N N . SER A 1 112 ? 36.79507 10.09096 12.18413 1.000 54.51858 109 SER A N 1
ATOM 700 C CA . SER A 1 112 ? 35.60900 10.92767 12.30082 1.000 32.99500 109 SER A CA 1
ATOM 701 C C . SER A 1 112 ? 35.79276 11.92200 13.43751 1.000 33.70512 109 SER A C 1
ATOM 702 O O . SER A 1 112 ? 36.36178 11.58289 14.47874 1.000 34.88672 109 SER A O 1
ATOM 705 N N . THR A 1 113 ? 35.29458 13.13991 13.23100 1.000 28.30880 110 THR A N 1
ATOM 706 C CA . THR A 1 113 ? 35.29110 14.17609 14.25647 1.000 23.49926 110 THR A CA 1
ATOM 707 C C . THR A 1 113 ? 33.98732 14.09511 15.03880 1.000 24.58738 110 THR A C 1
ATOM 708 O O . THR A 1 113 ? 32.90576 14.13581 14.44761 1.000 22.24109 110 THR A O 1
ATOM 712 N N . GLN A 1 114 ? 34.08684 13.98506 16.36400 1.000 21.79579 111 GLN A N 1
ATOM 713 C CA . GLN A 1 114 ? 32.88660 13.95128 17.19276 1.000 20.06831 111 GLN A CA 1
ATOM 714 C C . GLN A 1 114 ? 32.27402 15.34295 17.28480 1.000 24.33616 111 GLN A C 1
ATOM 715 O O . GLN A 1 114 ? 32.97479 16.32658 17.53587 1.000 23.87814 111 GLN A O 1
ATOM 721 N N . ARG A 1 115 ? 30.96678 15.43078 17.05593 1.000 20.14874 112 ARG A N 1
ATOM 722 C CA . ARG A 1 115 ? 30.23980 16.69075 17.06808 1.000 19.07912 112 ARG A CA 1
ATOM 723 C C . ARG A 1 115 ? 28.94340 16.49309 17.84072 1.000 18.78645 112 ARG A C 1
ATOM 724 O O . ARG A 1 115 ? 28.43574 15.36782 17.92371 1.000 18.77759 112 ARG A O 1
ATOM 732 N N . PRO A 1 116 ? 28.38982 17.56057 18.41792 1.000 18.41797 113 PRO A N 1
ATOM 733 C CA . PRO A 1 116 ? 27.09588 17.44473 19.10062 1.000 16.19003 113 PRO A CA 1
ATOM 734 C C . PRO A 1 116 ? 26.00245 17.10483 18.10162 1.000 17.61282 113 PRO A C 1
ATOM 735 O O . PRO A 1 116 ? 26.05804 17.49648 16.93882 1.000 16.02543 113 PRO A O 1
ATOM 739 N N . LEU A 1 117 ? 24.99248 16.37172 18.57383 1.000 17.21666 114 LEU A N 1
ATOM 740 C CA . LEU A 1 117 ? 23.85892 16.03054 17.72244 1.000 15.88555 114 LEU A CA 1
ATOM 741 C C . LEU A 1 117 ? 23.23717 17.27021 17.07850 1.000 15.61925 114 LEU A C 1
ATOM 742 O O . LEU A 1 117 ? 22.74527 17.20006 15.94757 1.000 16.11993 114 LEU A O 1
ATOM 747 N N . ARG A 1 118 ? 23.26731 18.42056 17.76895 1.000 16.66796 115 ARG A N 1
ATOM 748 C CA . ARG A 1 118 ? 22.75618 19.66600 17.19741 1.000 14.25748 115 ARG A CA 1
ATOM 749 C C . ARG A 1 118 ? 23.35433 19.97470 15.82786 1.000 15.12301 115 ARG A C 1
ATOM 750 O O . ARG A 1 118 ? 22.68376 20.58019 14.98290 1.000 16.49615 115 ARG A O 1
ATOM 758 N N . ASN A 1 119 ? 24.60414 19.56632 15.58903 1.000 14.36836 116 ASN A N 1
ATOM 759 C CA . ASN A 1 119 ? 25.22336 19.77106 14.27953 1.000 14.62760 116 ASN A CA 1
ATOM 760 C C . ASN A 1 119 ? 24.48846 18.99078 13.19650 1.000 15.94339 116 ASN A C 1
ATOM 761 O O . ASN A 1 119 ? 24.09580 19.55271 12.16531 1.000 15.30206 116 ASN A O 1
ATOM 766 N N . LEU A 1 120 ? 24.24914 17.69907 13.43851 1.000 15.15339 117 LEU A N 1
ATOM 767 C CA . LEU A 1 120 ? 23.51910 16.89711 12.46909 1.000 13.70523 117 LEU A CA 1
ATOM 768 C C . LEU A 1 120 ? 22.09506 17.40197 12.30184 1.000 14.99114 117 LEU A C 1
ATOM 769 O O . LEU A 1 120 ? 21.55939 17.40850 11.18377 1.000 14.35402 117 LEU A O 1
ATOM 774 N N . VAL A 1 121 ? 21.45253 17.79403 13.41171 1.000 14.63400 118 VAL A N 1
ATOM 775 C CA . VAL A 1 121 ? 20.09613 18.33257 13.34693 1.000 15.04587 118 VAL A CA 1
ATOM 776 C C . VAL A 1 121 ? 20.05594 19.56816 12.45496 1.000 16.67299 118 VAL A C 1
ATOM 777 O O . VAL A 1 121 ? 19.21022 19.68558 11.55799 1.000 15.93885 118 VAL A O 1
ATOM 781 N N . SER A 1 122 ? 20.96990 20.51041 12.69266 1.000 16.15363 119 SER A N 1
ATOM 782 C CA A SER A 1 122 ? 21.00395 21.72416 11.88560 0.573 16.34222 119 SER A CA 1
ATOM 783 C CA B SER A 1 122 ? 20.99727 21.72234 11.88270 0.427 16.33271 119 SER A CA 1
ATOM 784 C C . SER A 1 122 ? 21.25304 21.40130 10.41804 1.000 16.09672 119 SER A C 1
ATOM 785 O O . SER A 1 122 ? 20.64869 22.01451 9.52822 1.000 17.12754 119 SER A O 1
ATOM 790 N N . TYR A 1 123 ? 22.13762 20.43872 10.14738 1.000 14.97333 120 TYR A N 1
ATOM 791 C CA . TYR A 1 123 ? 22.42481 20.07647 8.76629 1.000 13.51446 120 TYR A CA 1
ATOM 792 C C . TYR A 1 123 ? 21.18420 19.53570 8.06946 1.000 15.05006 120 TYR A C 1
ATOM 793 O O . TYR A 1 123 ? 20.85344 19.94727 6.95555 1.000 14.82107 120 TYR A O 1
ATOM 802 N N . LEU A 1 124 ? 20.49721 18.57744 8.69992 1.000 14.94029 121 LEU A N 1
ATOM 803 C CA . LEU A 1 124 ? 19.31994 18.00620 8.05797 1.000 13.53375 121 LEU A CA 1
ATOM 804 C C . LEU A 1 124 ? 18.19672 19.02832 7.92422 1.000 15.05324 121 LEU A C 1
ATOM 805 O O . LEU A 1 124 ? 17.44285 18.98680 6.94503 1.000 15.91473 121 LEU A O 1
ATOM 810 N N . LYS A 1 125 ? 18.07915 19.96097 8.87639 1.000 15.03832 122 LYS A N 1
ATOM 811 C CA . LYS A 1 125 ? 17.09762 21.03297 8.74468 1.000 18.63826 122 LYS A CA 1
ATOM 812 C C . LYS A 1 125 ? 17.40787 21.90258 7.53019 1.000 19.80568 122 LYS A C 1
ATOM 813 O O . LYS A 1 125 ? 16.52211 22.20629 6.71864 1.000 21.44326 122 LYS A O 1
ATOM 819 N N . GLN A 1 126 ? 18.67748 22.28005 7.36643 1.000 16.56705 123 GLN A N 1
ATOM 820 C CA . GLN A 1 126 ? 19.04324 23.16377 6.25897 1.000 20.53463 123 GLN A CA 1
ATOM 821 C C . GLN A 1 126 ? 18.99058 22.44649 4.91320 1.000 22.03980 123 GLN A C 1
ATOM 822 O O . GLN A 1 126 ? 18.57260 23.03577 3.91043 1.000 20.50269 123 GLN A O 1
ATOM 828 N N . LYS A 1 127 ? 19.41703 21.18198 4.86592 1.000 16.42729 124 LYS A N 1
ATOM 829 C CA . LYS A 1 127 ? 19.34049 20.38866 3.64839 1.000 19.14305 124 LYS A CA 1
ATOM 830 C C . LYS A 1 127 ? 17.91575 19.94347 3.34052 1.000 16.96321 124 LYS A C 1
ATOM 831 O O . LYS A 1 127 ? 17.65185 19.49922 2.21510 1.000 18.99481 124 LYS A O 1
ATOM 837 N N . GLN A 1 128 ? 16.99866 20.08391 4.29376 1.000 17.60348 125 GLN A N 1
ATOM 838 C CA . GLN A 1 128 ? 15.61639 19.62231 4.17310 1.000 19.23313 125 GLN A CA 1
ATOM 839 C C . GLN A 1 128 ? 15.56906 18.16476 3.71900 1.000 17.75967 125 GLN A C 1
ATOM 840 O O . GLN A 1 128 ? 14.98392 17.80710 2.69330 1.000 18.37072 125 GLN A O 1
ATOM 846 N N . ALA A 1 129 ? 16.23086 17.31942 4.50087 1.000 18.37984 126 ALA A N 1
ATOM 847 C CA . ALA A 1 129 ? 16.34155 15.91140 4.16392 1.000 16.34084 126 ALA A CA 1
ATOM 848 C C . ALA A 1 129 ? 16.28056 15.09358 5.43686 1.000 16.15732 126 ALA A C 1
ATOM 849 O O . ALA A 1 129 ? 16.59916 15.57798 6.52642 1.000 17.93665 126 ALA A O 1
ATOM 851 N N . ALA A 1 130 ? 15.85336 13.84772 5.27789 1.000 14.07581 127 ALA A N 1
ATOM 852 C CA . ALA A 1 130 ? 16.00719 12.81853 6.29283 1.000 15.37594 127 ALA A CA 1
ATOM 853 C C . ALA A 1 130 ? 17.22946 11.97527 5.96510 1.000 15.01687 127 ALA A C 1
ATOM 854 O O . ALA A 1 130 ? 17.51785 11.70224 4.79685 1.000 16.50688 127 ALA A O 1
ATOM 856 N N . GLY A 1 131 ? 17.96272 11.56560 6.99618 1.000 14.95865 128 GLY A N 1
ATOM 857 C CA . GLY A 1 131 ? 19.03992 10.62502 6.77757 1.000 15.55089 128 GLY A CA 1
ATOM 858 C C . GLY A 1 131 ? 18.50826 9.21005 6.62868 1.000 15.38795 128 GLY A C 1
ATOM 859 O O . GLY A 1 131 ? 17.51521 8.82784 7.24863 1.000 16.76328 128 GLY A O 1
ATOM 860 N N . VAL A 1 132 ? 19.17610 8.41762 5.79206 1.000 13.49283 129 VAL A N 1
ATOM 861 C CA . VAL A 1 132 ? 18.78458 7.03351 5.54854 1.000 14.37432 129 VAL A CA 1
ATOM 862 C C . VAL A 1 132 ? 19.85707 6.11318 6.10892 1.000 14.93996 129 VAL A C 1
ATOM 863 O O . VAL A 1 132 ? 21.04023 6.25500 5.77151 1.000 17.61121 129 VAL A O 1
ATOM 867 N N . ILE A 1 133 ? 19.44082 5.14688 6.93741 1.000 13.99367 130 ILE A N 1
ATOM 868 C CA . ILE A 1 133 ? 20.33444 4.13463 7.49757 1.000 14.96635 130 ILE A CA 1
ATOM 869 C C . ILE A 1 133 ? 19.74626 2.77612 7.16057 1.000 15.02664 130 ILE A C 1
ATOM 870 O O . ILE A 1 133 ? 18.63581 2.45610 7.59607 1.000 16.45662 130 ILE A O 1
ATOM 875 N N . SER A 1 134 ? 20.47547 1.98526 6.37735 1.000 16.72853 131 SER A N 1
ATOM 876 C CA . SER A 1 134 ? 20.01338 0.64248 6.05086 1.000 16.50503 131 SER A CA 1
ATOM 877 C C . SER A 1 134 ? 20.30066 -0.29712 7.21637 1.000 17.52969 131 SER A C 1
ATOM 878 O O . SER A 1 134 ? 21.32557 -0.17638 7.89491 1.000 17.92155 131 SER A O 1
ATOM 881 N N . LEU A 1 135 ? 19.37612 -1.22040 7.46926 1.000 14.94045 132 LEU A N 1
ATOM 882 C CA . LEU A 1 135 ? 19.48923 -2.08945 8.62339 1.000 15.24167 132 LEU A CA 1
ATOM 883 C C . LEU A 1 135 ? 19.24463 -3.53247 8.20896 1.000 16.29029 132 LEU A C 1
ATOM 884 O O . LEU A 1 135 ? 18.55937 -3.79138 7.22034 1.000 18.23059 132 LEU A O 1
ATOM 889 N N . PRO A 1 136 ? 19.81335 -4.49344 8.94160 1.000 17.16021 133 PRO A N 1
ATOM 890 C CA . PRO A 1 136 ? 20.75474 -4.31052 10.04536 1.000 16.91727 133 PRO A CA 1
ATOM 891 C C . PRO A 1 136 ? 22.11107 -3.89869 9.47955 1.000 16.39734 133 PRO A C 1
ATOM 892 O O . PRO A 1 136 ? 22.25454 -3.77527 8.26455 1.000 18.34424 133 PRO A O 1
ATOM 896 N N . VAL A 1 137 ? 23.09110 -3.65878 10.34654 1.000 17.19459 134 VAL A N 1
ATOM 897 C CA . VAL A 1 137 ? 24.40771 -3.24993 9.87282 1.000 16.89872 134 VAL A CA 1
ATOM 898 C C . VAL A 1 137 ? 25.04837 -4.40567 9.11383 1.000 20.52742 134 VAL A C 1
ATOM 899 O O . VAL A 1 137 ? 25.16653 -5.52091 9.63243 1.000 23.70602 134 VAL A O 1
ATOM 903 N N . GLY A 1 138 ? 25.45373 -4.14204 7.87213 1.000 20.53311 135 GLY A N 1
ATOM 904 C CA . GLY A 1 138 ? 25.97651 -5.17231 6.99984 1.000 25.42989 135 GLY A CA 1
ATOM 905 C C . GLY A 1 138 ? 24.95990 -5.79934 6.07138 1.000 32.16721 135 GLY A C 1
ATOM 906 O O . GLY A 1 138 ? 25.35138 -6.54819 5.16704 1.000 31.63986 135 GLY A O 1
ATOM 907 N N . GLY A 1 139 ? 23.67353 -5.53331 6.26847 1.000 25.47590 136 GLY A N 1
ATOM 908 C CA . GLY A 1 139 ? 22.64930 -6.00314 5.35356 1.000 28.62500 136 GLY A CA 1
ATOM 909 C C . GLY A 1 139 ? 22.23740 -7.44258 5.59596 1.000 32.44255 136 GLY A C 1
ATOM 910 O O . GLY A 1 139 ? 22.54302 -8.04844 6.62396 1.000 28.19989 136 GLY A O 1
ATOM 911 N N . ASN A 1 140 ? 21.52016 -7.98843 4.61099 1.000 38.86507 137 ASN A N 1
ATOM 912 C CA . ASN A 1 140 ? 21.08368 -9.38172 4.60345 1.000 43.71625 137 ASN A CA 1
ATOM 913 C C . ASN A 1 140 ? 20.58475 -9.72475 3.20228 1.000 31.02782 137 ASN A C 1
ATOM 914 O O . ASN A 1 140 ? 20.00162 -8.87913 2.51558 1.000 38.54412 137 ASN A O 1
ATOM 919 N N . LYS A 1 141 ? 20.82340 -10.97365 2.78481 1.000 48.69522 138 LYS A N 1
ATOM 920 C CA . LYS A 1 141 ? 20.46782 -11.39173 1.42742 1.000 37.08053 138 LYS A CA 1
ATOM 921 C C . LYS A 1 141 ? 18.95989 -11.47049 1.20670 1.000 46.77137 138 LYS A C 1
ATOM 922 O O . LYS A 1 141 ? 18.49422 -11.29051 0.07498 1.000 36.43323 138 LYS A O 1
ATOM 928 N N . ASP A 1 142 ? 18.18482 -11.75653 2.24781 1.000 32.17479 139 ASP A N 1
ATOM 929 C CA . ASP A 1 142 ? 16.73461 -11.82114 2.12736 1.000 45.33596 139 ASP A CA 1
ATOM 930 C C . ASP A 1 142 ? 16.16878 -10.43097 2.38740 1.000 49.55090 139 ASP A C 1
ATOM 931 O O . ASP A 1 142 ? 16.49870 -9.80164 3.39545 1.000 34.42657 139 ASP A O 1
ATOM 936 N N . LYS A 1 143 ? 15.31914 -9.95043 1.48074 1.000 32.55399 140 LYS A N 1
ATOM 937 C CA . LYS A 1 143 ? 14.74973 -8.61959 1.65296 1.000 35.62243 140 LYS A CA 1
ATOM 938 C C . LYS A 1 143 ? 13.91224 -8.52131 2.92909 1.000 48.77404 140 LYS A C 1
ATOM 939 O O . LYS A 1 143 ? 13.80661 -7.43936 3.51811 1.000 41.18554 140 LYS A O 1
ATOM 945 N N . GLU A 1 144 ? 13.34765 -9.63442 3.40579 1.000 37.90087 141 GLU A N 1
ATOM 946 C CA . GLU A 1 144 ? 12.38060 -9.52509 4.49346 1.000 44.87638 141 GLU A CA 1
ATOM 947 C C . GLU A 1 144 ? 13.00899 -9.47027 5.88349 1.000 45.53196 141 GLU A C 1
ATOM 948 O O . GLU A 1 144 ? 12.29582 -9.17517 6.84999 1.000 50.60088 141 GLU A O 1
ATOM 954 N N . ASN A 1 145 ? 14.30205 -9.76068 6.02995 1.000 44.25534 142 ASN A N 1
ATOM 955 C CA . ASN A 1 145 ? 14.96284 -9.59843 7.31823 1.000 37.51235 142 ASN A CA 1
ATOM 956 C C . ASN A 1 145 ? 15.80344 -8.32694 7.37705 1.000 35.20205 142 ASN A C 1
ATOM 957 O O . ASN A 1 145 ? 16.67758 -8.20459 8.24108 1.000 36.17550 142 ASN A O 1
ATOM 962 N N . THR A 1 146 ? 15.57166 -7.39315 6.46919 1.000 30.82680 143 THR A N 1
ATOM 963 C CA . THR A 1 146 ? 16.22981 -6.09976 6.51631 1.000 24.09506 143 THR A CA 1
ATOM 964 C C . THR A 1 146 ? 15.20519 -5.04171 6.89050 1.000 20.40719 143 THR A C 1
ATOM 965 O O . THR A 1 146 ? 14.01421 -5.31792 7.04522 1.000 21.67052 143 THR A O 1
ATOM 969 N N . GLY A 1 147 ? 15.68855 -3.81365 7.03195 1.000 16.57390 144 GLY A N 1
ATOM 970 C CA . GLY A 1 147 ? 14.80628 -2.69437 7.28852 1.000 16.18391 144 GLY A CA 1
ATOM 971 C C . GLY A 1 147 ? 15.52812 -1.40000 6.99902 1.000 17.11290 144 GLY A C 1
ATOM 972 O O . GLY A 1 147 ? 16.66120 -1.38600 6.52045 1.000 17.87634 144 GLY A O 1
ATOM 973 N N . VAL A 1 148 ? 14.85540 -0.29923 7.29199 1.000 14.49255 145 VAL A N 1
ATOM 974 C CA . VAL A 1 148 ? 15.42363 1.01693 7.02914 1.000 13.40966 145 VAL A CA 1
ATOM 975 C C . VAL A 1 148 ? 15.02156 1.93670 8.16560 1.000 13.34908 145 VAL A C 1
ATOM 976 O O . VAL A 1 148 ? 13.91886 1.82182 8.71212 1.000 16.25308 145 VAL A O 1
ATOM 980 N N . LEU A 1 149 ? 15.93287 2.83172 8.54339 1.000 13.00547 146 LEU A N 1
ATOM 981 C CA . LEU A 1 149 ? 15.65578 3.90083 9.48642 1.000 12.49912 146 LEU A CA 1
ATOM 982 C C . LEU A 1 149 ? 15.74659 5.22139 8.73223 1.000 12.69414 146 LEU A C 1
ATOM 983 O O . LEU A 1 149 ? 16.74100 5.48185 8.04662 1.000 15.60886 146 LEU A O 1
ATOM 988 N N . HIS A 1 150 ? 14.70893 6.03615 8.84346 1.000 12.44403 147 HIS A N 1
ATOM 989 C CA . HIS A 1 150 ? 14.73155 7.39238 8.31102 1.000 14.91983 147 HIS A CA 1
ATOM 990 C C . HIS A 1 150 ? 14.83119 8.34910 9.48765 1.000 15.47146 147 HIS A C 1
ATOM 991 O O . HIS A 1 150 ? 14.03970 8.26273 10.43302 1.000 15.12945 147 HIS A O 1
ATOM 998 N N . ALA A 1 151 ? 15.82978 9.22500 9.45014 1.000 14.28733 148 ALA A N 1
ATOM 999 C CA . ALA A 1 151 ? 16.12916 10.12717 10.55800 1.000 12.47886 148 ALA A CA 1
ATOM 1000 C C . ALA A 1 151 ? 15.66465 11.52527 10.16488 1.000 14.46516 148 ALA A C 1
ATOM 1001 O O . ALA A 1 151 ? 16.29728 12.18960 9.33826 1.000 14.99708 148 ALA A O 1
ATOM 1003 N N . PHE A 1 152 ? 14.57653 11.97619 10.77284 1.000 12.77565 149 PHE A N 1
ATOM 1004 C CA . PHE A 1 152 ? 13.98360 13.25340 10.39073 1.000 14.86994 149 PHE A CA 1
ATOM 1005 C C . PHE A 1 152 ? 14.39117 14.36415 11.34604 1.000 16.35021 149 PHE A C 1
ATOM 1006 O O . PHE A 1 152 ? 14.38403 14.17272 12.56806 1.000 15.51290 149 PHE A O 1
ATOM 1014 N N . PRO A 1 153 ? 14.71789 15.54116 10.82333 1.000 14.27889 150 PRO A N 1
ATOM 1015 C CA . PRO A 1 153 ? 14.94877 16.69337 11.68550 1.000 16.39394 150 PRO A CA 1
ATOM 1016 C C . PRO A 1 153 ? 13.63023 17.19989 12.23703 1.000 15.39158 150 PRO A C 1
ATOM 1017 O O . PRO A 1 153 ? 12.55251 16.78299 11.78477 1.000 15.64296 150 PRO A O 1
ATOM 1021 N N . PRO A 1 154 ? 13.67302 18.09193 13.22031 1.000 15.77291 151 PRO A N 1
ATOM 1022 C CA . PRO A 1 154 ? 12.45386 18.78882 13.64516 1.000 16.26724 151 PRO A CA 1
ATOM 1023 C C . PRO A 1 154 ? 11.80847 19.50578 12.46566 1.000 15.52602 151 PRO A C 1
ATOM 1024 O O . PRO A 1 154 ? 12.47211 20.22199 11.71102 1.000 21.19142 151 PRO A O 1
ATOM 1028 N N . CYS A 1 155 ? 10.51351 19.26601 12.29375 1.000 19.42495 152 CYS A N 1
ATOM 1029 C CA . CYS A 1 155 ? 9.71479 19.85895 11.22525 1.000 21.55351 152 CYS A CA 1
ATOM 1030 C C . CYS A 1 155 ? 8.26278 19.50713 11.51393 1.000 21.73557 152 CYS A C 1
ATOM 1031 O O . CYS A 1 155 ? 7.96687 18.74195 12.43008 1.000 20.70697 152 CYS A O 1
ATOM 1034 N N . GLU A 1 156 ? 7.35253 20.06270 10.70839 1.000 23.49563 153 GLU A N 1
ATOM 1035 C CA . GLU A 1 156 ? 5.93896 19.75984 10.90388 1.000 22.85850 153 GLU A CA 1
ATOM 1036 C C . GLU A 1 156 ? 5.67752 18.25626 10.85055 1.000 21.17395 153 GLU A C 1
ATOM 1037 O O . GLU A 1 156 ? 4.91501 17.72092 11.66312 1.000 22.52834 153 GLU A O 1
ATOM 1043 N N . PHE A 1 157 ? 6.32648 17.55094 9.91460 1.000 21.85737 154 PHE A N 1
ATOM 1044 C CA . PHE A 1 157 ? 6.08226 16.11981 9.78010 1.000 22.28533 154 PHE A CA 1
ATOM 1045 C C . PHE A 1 157 ? 6.51421 15.35804 11.02882 1.000 18.88349 154 PHE A C 1
ATOM 1046 O O . PHE A 1 157 ? 5.79686 14.47296 11.50838 1.000 20.98001 154 PHE A O 1
ATOM 1054 N N . SER A 1 158 ? 7.69287 15.66798 11.55791 1.000 17.83892 155 SER A N 1
ATOM 1055 C CA . SER A 1 158 ? 8.17817 14.89097 12.68543 1.000 18.59493 155 SER A CA 1
ATOM 1056 C C . SER A 1 158 ? 7.46775 15.27688 13.97715 1.000 19.03169 155 SER A C 1
ATOM 1057 O O . SER A 1 158 ? 7.31254 14.43151 14.86829 1.000 19.79173 155 SER A O 1
ATOM 1060 N N . GLN A 1 159 ? 6.98448 16.51889 14.07394 1.000 21.14497 156 GLN A N 1
ATOM 1061 C CA . GLN A 1 159 ? 6.30033 16.95219 15.29090 1.000 23.54504 156 GLN A CA 1
ATOM 1062 C C . GLN A 1 159 ? 5.00110 16.19797 15.54571 1.000 22.51943 156 GLN A C 1
ATOM 1063 O O . GLN A 1 159 ? 4.55624 16.13245 16.69874 1.000 25.00963 156 GLN A O 1
ATOM 1069 N N . GLN A 1 160 ? 4.39303 15.60646 14.51479 1.000 23.89946 157 GLN A N 1
ATOM 1070 C CA . GLN A 1 160 ? 3.15811 14.85944 14.71539 1.000 23.34262 157 GLN A CA 1
ATOM 1071 C C . GLN A 1 160 ? 3.35932 13.62846 15.58766 1.000 24.38451 157 GLN A C 1
ATOM 1072 O O . GLN A 1 160 ? 2.37974 13.08642 16.11241 1.000 27.39885 157 GLN A O 1
ATOM 1078 N N . PHE A 1 161 ? 4.59462 13.15774 15.73411 1.000 19.19832 158 PHE A N 1
ATOM 1079 C CA . PHE A 1 161 ? 4.87733 11.98408 16.54525 1.000 21.86365 158 PHE A CA 1
ATOM 1080 C C . PHE A 1 161 ? 5.28555 12.34364 17.96975 1.000 24.98010 158 PHE A C 1
ATOM 1081 O O . PHE A 1 161 ? 5.64128 11.45056 18.74812 1.000 24.77201 158 PHE A O 1
ATOM 1089 N N . LEU A 1 162 ? 5.23054 13.62273 18.32653 1.000 24.87770 159 LEU A N 1
ATOM 1090 C CA . LEU A 1 162 ? 5.67570 14.10428 19.62904 1.000 24.55033 159 LEU A CA 1
ATOM 1091 C C . LEU A 1 162 ? 4.46617 14.54109 20.44331 1.000 31.46164 159 LEU A C 1
ATOM 1092 O O . LEU A 1 162 ? 3.86663 15.58560 20.16410 1.000 37.83837 159 LEU A O 1
ATOM 1097 N N A ASP A 1 163 ? 4.11516 13.74195 21.44904 0.422 37.35925 160 ASP A N 1
ATOM 1098 N N B ASP A 1 163 ? 4.10688 13.75127 21.44610 0.578 37.43185 160 ASP A N 1
ATOM 1099 C CA A ASP A 1 163 ? 3.12051 14.12595 22.43717 0.422 37.82917 160 ASP A CA 1
ATOM 1100 C CA B ASP A 1 163 ? 3.09506 14.19156 22.38866 0.578 37.97576 160 ASP A CA 1
ATOM 1101 C C A ASP A 1 163 ? 3.77899 14.95337 23.53975 0.422 36.08323 160 ASP A C 1
ATOM 1102 C C B ASP A 1 163 ? 3.76637 14.94428 23.53848 0.578 36.11392 160 ASP A C 1
ATOM 1103 O O A ASP A 1 163 ? 4.99925 15.12889 23.57265 0.422 28.87315 160 ASP A O 1
ATOM 1104 O O B ASP A 1 163 ? 4.99141 15.07268 23.59575 0.578 28.87142 160 ASP A O 1
ATOM 1113 N N . SER A 1 164 ? 2.95486 15.46238 24.45816 1.000 40.98815 161 SER A N 1
ATOM 1114 C CA . SER A 1 164 ? 3.46674 16.30829 25.54004 1.000 37.08652 161 SER A CA 1
ATOM 1115 C C . SER A 1 164 ? 4.62265 15.70176 26.33496 1.000 32.25875 161 SER A C 1
ATOM 1116 O O . SER A 1 164 ? 5.64150 16.39000 26.51250 1.000 30.07438 161 SER A O 1
ATOM 1119 N N . PRO A 1 165 ? 4.55853 14.45726 26.82193 1.000 36.58143 162 PRO A N 1
ATOM 1120 C CA . PRO A 1 165 ? 5.73976 13.90979 27.50813 1.000 31.46669 162 PRO A CA 1
ATOM 1121 C C . PRO A 1 165 ? 6.95003 13.74845 26.60797 1.000 30.45636 162 PRO A C 1
ATOM 1122 O O . PRO A 1 165 ? 8.08442 13.85707 27.08991 1.000 35.46661 162 PRO A O 1
ATOM 1126 N N . ALA A 1 166 ? 6.74632 13.52298 25.30827 1.000 24.82746 163 ALA A N 1
ATOM 1127 C CA . ALA A 1 166 ? 7.87788 13.42298 24.39462 1.000 32.03194 163 ALA A CA 1
ATOM 1128 C C . ALA A 1 166 ? 8.59419 14.75896 24.24230 1.000 31.13477 163 ALA A C 1
ATOM 1129 O O . ALA A 1 166 ? 9.82920 14.79963 24.20186 1.000 32.74532 163 ALA A O 1
ATOM 1131 N N . LYS A 1 167 ? 7.83878 15.86324 24.16085 1.000 38.03474 164 LYS A N 1
ATOM 1132 C CA . LYS A 1 167 ? 8.45806 17.17723 23.98909 1.000 38.21951 164 LYS A CA 1
ATOM 1133 C C . LYS A 1 167 ? 9.37574 17.54055 25.14904 1.000 36.23920 164 LYS A C 1
ATOM 1134 O O . LYS A 1 167 ? 10.38967 18.21292 24.94158 1.000 38.19576 164 LYS A O 1
ATOM 1140 N N . ALA A 1 168 ? 9.03706 17.12745 26.37258 1.000 35.24463 165 ALA A N 1
ATOM 1141 C CA . ALA A 1 168 ? 9.89890 17.43101 27.51177 1.000 39.51611 165 ALA A CA 1
ATOM 1142 C C . ALA A 1 168 ? 11.29886 16.86566 27.30905 1.000 39.85967 165 ALA A C 1
ATOM 1143 O O . ALA A 1 168 ? 12.29402 17.49704 27.68626 1.000 38.66057 165 ALA A O 1
ATOM 1145 N N . LEU A 1 169 ? 11.39415 15.67264 26.71660 1.000 34.08828 166 LEU A N 1
ATOM 1146 C CA . LEU A 1 169 ? 12.69557 15.13114 26.34194 1.000 32.80046 166 LEU A CA 1
ATOM 1147 C C . LEU A 1 169 ? 13.32070 15.96054 25.23269 1.000 43.77109 166 LEU A C 1
ATOM 1148 O O . LEU A 1 169 ? 14.52843 16.22617 25.24741 1.000 46.96537 166 LEU A O 1
ATOM 1153 N N . ALA A 1 170 ? 12.50923 16.36428 24.25589 1.000 38.77417 167 ALA A N 1
ATOM 1154 C CA . ALA A 1 170 ? 12.96441 17.15418 23.11458 1.000 48.17848 167 ALA A CA 1
ATOM 1155 C C . ALA A 1 170 ? 12.99516 18.61932 23.53973 1.000 51.22948 167 ALA A C 1
ATOM 1156 O O . ALA A 1 170 ? 12.08748 19.40529 23.25578 1.000 58.53778 167 ALA A O 1
ATOM 1158 N N . LYS A 1 171 ? 14.07292 18.98114 24.24297 1.000 60.34236 168 LYS A N 1
ATOM 1159 C CA . LYS A 1 171 ? 14.18945 20.30478 24.85013 1.000 50.70652 168 LYS A CA 1
ATOM 1160 C C . LYS A 1 171 ? 13.95503 21.42355 23.83700 1.000 58.52521 168 LYS A C 1
ATOM 1161 O O . LYS A 1 171 ? 13.11384 22.30188 24.05087 1.000 50.08327 168 LYS A O 1
ATOM 1167 N N . SER A 1 172 ? 14.69478 21.41325 22.72707 1.000 53.30067 169 SER A N 1
ATOM 1168 C CA . SER A 1 172 ? 14.59822 22.46802 21.72715 1.000 44.91849 169 SER A CA 1
ATOM 1169 C C . SER A 1 172 ? 14.45648 21.86766 20.33567 1.000 40.87511 169 SER A C 1
ATOM 1170 O O . SER A 1 172 ? 14.89963 20.74538 20.07775 1.000 40.11181 169 SER A O 1
ATOM 1173 N N . GLU A 1 173 ? 13.86794 22.64975 19.42543 1.000 36.62289 170 GLU A N 1
ATOM 1174 C CA . GLU A 1 173 ? 13.73706 22.26048 18.02236 1.000 38.07791 170 GLU A CA 1
ATOM 1175 C C . GLU A 1 173 ? 15.08605 22.19590 17.30946 1.000 31.68955 170 GLU A C 1
ATOM 1176 O O . GLU A 1 173 ? 15.14149 22.01429 16.09114 1.000 31.13004 170 GLU A O 1
ATOM 1182 N N . GLU A 1 174 ? 16.17994 22.34478 18.04943 1.000 30.02046 171 GLU A N 1
ATOM 1183 C CA . GLU A 1 174 ? 17.51923 22.22776 17.49263 1.000 28.59519 171 GLU A CA 1
ATOM 1184 C C . GLU A 1 174 ? 18.26197 20.98794 17.97543 1.000 23.85362 171 GLU A C 1
ATOM 1185 O O . GLU A 1 174 ? 19.42279 20.79727 17.60617 1.000 30.75806 171 GLU A O 1
ATOM 1191 N N . ASP A 1 175 ? 17.62434 20.12241 18.76956 1.000 25.95500 172 ASP A N 1
ATOM 1192 C CA . ASP A 1 175 ? 18.38067 19.11979 19.50894 1.000 23.72171 172 ASP A CA 1
ATOM 1193 C C . ASP A 1 175 ? 17.76003 17.72378 19.48109 1.000 18.57004 172 ASP A C 1
ATOM 1194 O O . ASP A 1 175 ? 18.02925 16.92600 20.38243 1.000 21.01299 172 ASP A O 1
ATOM 1199 N N . TYR A 1 176 ? 16.97517 17.38429 18.46420 1.000 16.60989 173 TYR A N 1
ATOM 1200 C CA . TYR A 1 176 ? 16.46409 16.02489 18.38504 1.000 17.39778 173 TYR A CA 1
ATOM 1201 C C . TYR A 1 176 ? 16.24124 15.62472 16.93798 1.000 16.79040 173 TYR A C 1
ATOM 1202 O O . TYR A 1 176 ? 16.13850 16.46836 16.04574 1.000 15.79182 173 TYR A O 1
ATOM 1211 N N . LEU A 1 177 ? 16.12731 14.31289 16.73629 1.000 15.55729 174 LEU A N 1
ATOM 1212 C CA . LEU A 1 177 ? 15.69292 13.72656 15.47839 1.000 14.50337 174 LEU A CA 1
ATOM 1213 C C . LEU A 1 177 ? 14.59128 12.72770 15.79227 1.000 15.04563 174 LEU A C 1
ATOM 1214 O O . LEU A 1 177 ? 14.54715 12.15293 16.88296 1.000 16.59696 174 LEU A O 1
ATOM 1219 N N . VAL A 1 178 ? 13.69720 12.51104 14.83477 1.000 14.13761 175 VAL A N 1
ATOM 1220 C CA . VAL A 1 178 ? 12.68459 11.46989 14.9512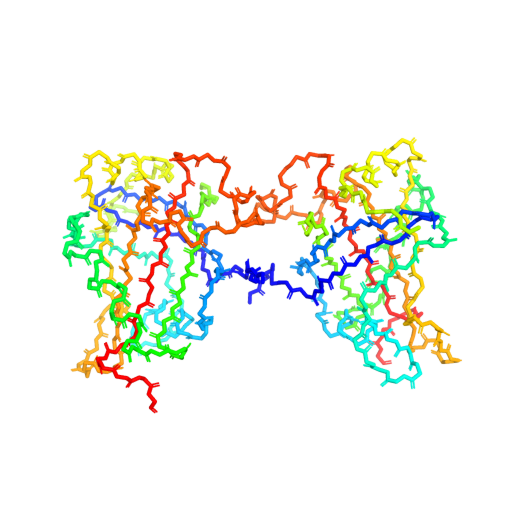6 1.000 12.92941 175 VAL A CA 1
ATOM 1221 C C . VAL A 1 178 ? 13.09726 10.34597 14.00949 1.000 14.82160 175 VAL A C 1
ATOM 1222 O O . VAL A 1 178 ? 13.28053 10.56619 12.80017 1.000 15.61286 175 VAL A O 1
ATOM 1226 N N . MET A 1 179 ? 13.29325 9.15876 14.56897 1.000 14.80501 176 MET A N 1
ATOM 1227 C CA . MET A 1 179 ? 13.79041 8.00711 13.82686 1.000 13.98464 176 MET A CA 1
ATOM 1228 C C . MET A 1 179 ? 12.63285 7.06238 13.53328 1.000 13.73762 176 MET A C 1
ATOM 1229 O O . MET A 1 179 ? 11.99206 6.55218 14.45993 1.000 17.30697 176 MET A O 1
ATOM 1234 N N . ILE A 1 180 ? 12.37045 6.81103 12.25188 1.000 13.18837 177 ILE A N 1
ATOM 1235 C CA . ILE A 1 180 ? 11.29164 5.91922 11.85606 1.000 14.30971 177 ILE A CA 1
ATOM 1236 C C . ILE A 1 180 ? 11.91600 4.67989 11.23424 1.000 13.42630 177 ILE A C 1
ATOM 1237 O O . ILE A 1 180 ? 12.53670 4.75339 10.16734 1.000 14.94872 177 ILE A O 1
ATOM 1242 N N . ILE A 1 181 ? 11.77173 3.54604 11.91853 1.000 13.41315 178 ILE A N 1
ATOM 1243 C CA . ILE A 1 181 ? 12.30885 2.26094 11.47912 1.000 13.51316 178 ILE A CA 1
ATOM 1244 C C . ILE A 1 181 ? 11.16167 1.43003 10.93001 1.000 14.50154 178 ILE A C 1
ATOM 1245 O O . ILE A 1 181 ? 10.16790 1.20858 11.63119 1.000 15.11075 178 ILE A O 1
ATOM 1250 N N . VAL A 1 182 ? 11.31247 0.91175 9.70883 1.000 13.43012 179 VAL A N 1
ATOM 1251 C CA . VAL A 1 182 ? 10.31816 0.01818 9.12598 1.000 12.86067 179 VAL A CA 1
ATOM 1252 C C . VAL A 1 182 ? 11.02651 -1.26351 8.71429 1.000 15.27393 179 VAL A C 1
ATOM 1253 O O . VAL A 1 182 ? 12.07988 -1.21422 8.07172 1.000 16.04021 179 VAL A O 1
ATOM 1257 N N . ARG A 1 183 ? 10.47097 -2.40669 9.10605 1.000 14.62987 180 ARG A N 1
ATOM 1258 C CA . ARG A 1 183 ? 11.07352 -3.70411 8.82440 1.000 13.39746 180 ARG A CA 1
ATOM 1259 C C . ARG A 1 183 ? 10.45827 -4.33335 7.58368 1.000 15.64073 180 ARG A C 1
ATOM 1260 O O . ARG A 1 183 ? 9.23901 -4.30649 7.40302 1.000 16.77817 180 ARG A O 1
ATOM 1268 N N . GLY A 1 184 ? 11.31535 -4.91073 6.73810 1.000 16.57546 181 GLY A N 1
ATOM 1269 C CA . GLY A 1 184 ? 10.85506 -5.79781 5.68551 1.000 17.35928 181 GLY A CA 1
ATOM 1270 C C . GLY A 1 184 ? 10.18851 -5.09818 4.51240 1.000 16.73792 181 GLY A C 1
ATOM 1271 O O . GLY A 1 184 ? 10.46701 -3.93505 4.17538 1.000 16.98096 181 GLY A O 1
ATOM 1272 N N . PHE A 1 185 ? 9.29542 -5.84682 3.86837 1.000 16.15806 182 PHE A N 1
ATOM 1273 C CA . PHE A 1 185 ? 8.70408 -5.45646 2.59185 1.000 14.97725 182 PHE A CA 1
ATOM 1274 C C . PHE A 1 185 ? 7.26323 -5.93868 2.63596 1.000 14.68801 182 PHE A C 1
ATOM 1275 O O . PHE A 1 185 ? 7.02606 -7.14245 2.77595 1.000 17.41230 182 PHE A O 1
ATOM 1283 N N . GLY A 1 186 ? 6.30848 -5.00707 2.57029 1.000 15.68715 183 GLY A N 1
ATOM 1284 C CA . GLY A 1 186 ? 4.91201 -5.38775 2.73370 1.000 18.45889 183 GLY A CA 1
ATOM 1285 C C . GLY A 1 186 ? 4.55312 -5.68863 4.18624 1.000 16.85520 183 GLY A C 1
ATOM 1286 O O . GLY A 1 186 ? 5.32447 -5.45418 5.11180 1.000 17.50230 183 GLY A O 1
ATOM 1287 N N . PHE A 1 187 ? 3.35725 -6.25111 4.36486 1.000 16.61511 184 PHE A N 1
ATOM 1288 C CA . PHE A 1 187 ? 2.81940 -6.46454 5.70326 1.000 19.94859 184 PHE A CA 1
ATOM 1289 C C . PHE A 1 187 ? 3.66325 -7.45713 6.49585 1.000 18.80605 184 PHE A C 1
ATOM 1290 O O . PHE A 1 187 ? 4.09290 -8.48723 5.97566 1.000 20.86472 184 PHE A O 1
ATOM 1298 N N . GLN A 1 188 ? 3.87935 -7.14921 7.77533 1.000 18.21463 185 GLN A N 1
ATOM 1299 C CA . GLN A 1 188 ? 4.82170 -7.88374 8.62381 1.000 16.75743 185 GLN A CA 1
ATOM 1300 C C . GLN A 1 188 ? 4.08925 -8.87792 9.52267 1.000 22.72460 185 GLN A C 1
ATOM 1301 O O . GLN A 1 188 ? 3.54316 -8.50551 10.56636 1.000 24.50788 185 GLN A O 1
ATOM 1307 N N . ILE A 1 189 ? 4.09613 -10.14315 9.10653 1.000 24.04002 186 ILE A N 1
ATOM 1308 C CA . ILE A 1 189 ? 3.63682 -11.28005 9.90982 1.000 30.21262 186 ILE A CA 1
ATOM 1309 C C . ILE A 1 189 ? 4.36823 -12.52516 9.40808 1.000 43.40208 186 ILE A C 1
ATOM 1310 O O . ILE A 1 189 ? 4.58860 -13.48640 10.15079 1.000 32.68663 186 ILE A O 1
ATOM 1315 N N . PRO B 1 11 ? 16.12295 -2.67524 28.26227 1.000 40.04274 8 PRO B N 1
ATOM 1316 C CA . PRO B 1 11 ? 16.36034 -1.24206 28.40789 1.000 28.39875 8 PRO B CA 1
ATOM 1317 C C . PRO B 1 11 ? 15.77088 -0.58404 29.65953 1.000 32.35628 8 PRO B C 1
ATOM 1318 O O . PRO B 1 11 ? 14.69076 -0.94020 30.12585 1.000 32.17628 8 PRO B O 1
ATOM 1322 N N . LYS B 1 12 ? 16.51930 0.37611 30.19329 1.000 24.07902 9 LYS B N 1
ATOM 1323 C CA . LYS B 1 12 ? 16.04559 1.24859 31.24663 1.000 25.27755 9 LYS B CA 1
ATOM 1324 C C . LYS B 1 12 ? 15.11692 2.31018 30.66913 1.000 19.28936 9 LYS B C 1
ATOM 1325 O O . LYS B 1 12 ? 15.02763 2.51437 29.44628 1.000 17.47200 9 LYS B O 1
ATOM 1327 N N . LEU B 1 13 ? 14.43486 3.00784 31.57528 1.000 15.89544 10 LEU B N 1
ATOM 1328 C CA . LEU B 1 13 ? 13.60687 4.18104 31.35129 1.000 16.92995 10 LEU B CA 1
ATOM 1329 C C . LEU B 1 13 ? 12.22152 3.88183 30.77807 1.000 15.30737 10 LEU B C 1
ATOM 1330 O O . LEU B 1 13 ? 11.49349 4.84003 30.48644 1.000 17.57014 10 LEU B O 1
ATOM 1335 N N . CYS B 1 14 ? 11.82391 2.61670 30.60087 1.000 17.64576 11 CYS B N 1
ATOM 1336 C CA . CYS B 1 14 ? 10.44510 2.36401 30.19033 1.000 19.20935 11 CYS B CA 1
ATOM 1337 C C . CYS B 1 14 ? 9.40655 2.79276 31.20448 1.000 20.09746 11 CYS B C 1
ATOM 1338 O O . CYS B 1 14 ? 9.59528 2.67044 32.41735 1.000 19.53369 11 CYS B O 1
ATOM 1341 N N . LEU B 1 15 ? 8.30662 3.31224 30.67150 1.000 17.80735 12 LEU B N 1
ATOM 1342 C CA . LEU B 1 15 ? 7.14298 3.63389 31.47876 1.000 18.04341 12 LEU B CA 1
ATOM 1343 C C . LEU B 1 15 ? 6.68175 2.38409 32.21294 1.000 21.26034 12 LEU B C 1
ATOM 1344 O O . LEU B 1 15 ? 6.44201 1.33486 31.59967 1.000 21.31256 12 LEU B O 1
ATOM 1349 N N . ALA B 1 16 ? 6.59262 2.49183 33.53750 1.000 17.92832 13 ALA B N 1
ATOM 1350 C CA . ALA B 1 16 ? 6.18048 1.38286 34.37781 1.000 18.58725 13 ALA B CA 1
ATOM 1351 C C . ALA B 1 16 ? 4.83648 1.59251 35.04901 1.000 21.71826 13 ALA B C 1
ATOM 1352 O O . ALA B 1 16 ? 4.21446 0.60512 35.46064 1.000 21.35648 13 ALA B O 1
ATOM 1354 N N . TRP B 1 17 ? 4.38112 2.83749 35.17232 1.000 18.08332 14 TRP B N 1
ATOM 1355 C CA . TRP B 1 17 ? 3.10500 3.13458 35.80046 1.000 18.95329 14 TRP B CA 1
ATOM 1356 C C . TRP B 1 17 ? 2.67831 4.52674 35.36820 1.000 15.55804 14 TRP B C 1
ATOM 1357 O O . TRP B 1 17 ? 3.51129 5.42865 35.26166 1.000 18.71679 14 TRP B O 1
ATOM 1368 N N . GLN B 1 18 ? 1.38355 4.67991 35.11746 1.000 20.56934 15 GLN B N 1
ATOM 1369 C CA . GLN B 1 18 ? 0.76450 5.95180 34.77590 1.000 22.71065 15 GLN B CA 1
ATOM 1370 C C . GLN B 1 18 ? -0.45303 6.13897 35.65917 1.000 22.76043 15 GLN B C 1
ATOM 1371 O O . GLN B 1 18 ? -1.25580 5.21524 35.81637 1.000 25.45234 15 GLN B O 1
ATOM 1377 N N . GLY B 1 19 ? -0.60784 7.33437 36.21689 1.000 21.98505 16 GLY B N 1
ATOM 1378 C CA . GLY B 1 19 ? -1.77444 7.60313 37.03511 1.000 21.72821 16 GLY B CA 1
ATOM 1379 C C . GLY B 1 19 ? -1.62041 8.89549 37.81449 1.000 22.78282 16 GLY B C 1
ATOM 1380 O O . GLY B 1 19 ? -0.86125 9.78498 37.42713 1.000 28.10173 16 GLY B O 1
ATOM 1381 N N A MET B 1 20 ? -2.35631 8.97817 38.91902 0.551 23.85892 17 MET B N 1
ATOM 1382 N N B MET B 1 20 ? -2.35443 8.97838 38.91921 0.449 23.89678 17 MET B N 1
ATOM 1383 C CA A MET B 1 20 ? -2.40094 10.16959 39.75690 0.551 25.01656 17 MET B CA 1
ATOM 1384 C CA B MET B 1 20 ? -2.39671 10.17235 39.75210 0.449 25.02067 17 MET B CA 1
ATOM 1385 C C A MET B 1 20 ? -1.72046 9.89114 41.08741 0.551 25.06280 17 MET B C 1
ATOM 1386 C C B MET B 1 20 ? -1.72701 9.89656 41.08887 0.449 25.04116 17 MET B C 1
ATOM 1387 O O A MET B 1 20 ? -1.98114 8.86217 41.71981 0.551 23.70984 17 MET B O 1
ATOM 1388 O O B MET B 1 20 ? -2.00123 8.87480 41.72721 0.449 23.70832 17 MET B O 1
ATOM 1397 N N . LEU B 1 21 ? -0.84709 10.80267 41.50186 1.000 22.82703 18 LEU B N 1
ATOM 1398 C CA . LEU B 1 21 ? -0.36104 10.83725 42.86989 1.000 22.68035 18 LEU B CA 1
ATOM 1399 C C . LEU B 1 21 ? -1.30073 11.74809 43.64528 1.000 28.43203 18 LEU B C 1
ATOM 1400 O O . LEU B 1 21 ? -1.68239 12.81667 43.15171 1.000 23.46905 18 LEU B O 1
ATOM 1405 N N . LEU B 1 22 ? -1.68871 11.31613 44.83839 1.000 23.11509 19 LEU B N 1
ATOM 1406 C CA . LEU B 1 22 ? -2.67819 12.01003 45.65367 1.000 25.59825 19 LEU B CA 1
ATOM 1407 C C . LEU B 1 22 ? -2.03540 12.55612 46.91353 1.000 24.29696 19 LEU B C 1
ATOM 1408 O O . LEU B 1 22 ? -1.36963 11.82222 47.65171 1.000 26.23759 19 LEU B O 1
ATOM 1413 N N . LEU B 1 23 ? -2.24582 13.84621 47.15831 1.000 22.78432 20 LEU B N 1
ATOM 1414 C CA . LEU B 1 23 ? -1.86357 14.47229 48.41395 1.000 20.97072 20 LEU B CA 1
ATOM 1415 C C . LEU B 1 23 ? -3.03871 15.33101 48.84392 1.000 24.73218 20 LEU B C 1
ATOM 1416 O O . LEU B 1 23 ? -3.44858 16.22450 48.09726 1.000 28.38117 20 LEU B O 1
ATOM 1421 N N . LYS B 1 24 ? -3.58862 15.04046 50.02351 1.000 27.14743 21 LYS B N 1
ATOM 1422 C CA . LYS B 1 24 ? -4.73564 15.77301 50.55284 1.000 29.70545 21 LYS B CA 1
ATOM 1423 C C . LYS B 1 24 ? -5.89702 15.77925 49.56463 1.000 33.02971 21 LYS B C 1
ATOM 1424 O O . LYS B 1 24 ? -6.50698 14.73732 49.30551 1.000 37.78541 21 LYS B O 1
ATOM 1430 N N . ASN B 1 25 ? -6.20469 16.94849 49.00098 1.000 31.58492 22 ASN B N 1
ATOM 1431 C CA . ASN B 1 25 ? -7.33163 17.11028 48.09018 1.000 32.82036 22 ASN B CA 1
ATOM 1432 C C . ASN B 1 25 ? -6.89530 17.38900 46.65733 1.000 38.92008 22 ASN B C 1
ATOM 1433 O O . ASN B 1 25 ? -7.68922 17.89859 45.85913 1.000 46.54621 22 ASN B O 1
ATOM 1438 N N . SER B 1 26 ? -5.65500 17.05767 46.30914 1.000 29.88518 23 SER B N 1
ATOM 1439 C CA . SER B 1 26 ? -5.13268 17.32799 44.98403 1.000 23.92446 23 SER B CA 1
ATOM 1440 C C . SER B 1 26 ? -4.57576 16.05272 44.36835 1.000 27.29920 23 SER B C 1
ATOM 1441 O O . SER B 1 26 ? -4.02317 15.19747 45.06550 1.000 29.56869 23 SER B O 1
ATOM 1444 N N . ASN B 1 27 ? -4.73152 15.93540 43.05392 1.000 25.10571 24 ASN B N 1
ATOM 1445 C CA . ASN B 1 27 ? -4.14036 14.84972 42.28203 1.000 24.15610 24 ASN B CA 1
ATOM 1446 C C . ASN B 1 27 ? -3.16513 15.38891 41.24886 1.000 30.99067 24 ASN B C 1
ATOM 1447 O O . ASN B 1 27 ? -3.41984 16.41295 40.60362 1.000 28.97985 24 ASN B O 1
ATOM 1452 N N . PHE B 1 28 ? -2.04709 14.69293 41.10179 1.000 24.11381 25 PHE B N 1
ATOM 1453 C CA . PHE B 1 28 ? -0.96430 15.12381 40.22356 1.000 23.00395 25 PHE B CA 1
ATOM 1454 C C . PHE B 1 28 ? -0.69077 14.02407 39.21025 1.000 26.55352 25 PHE B C 1
ATOM 1455 O O . PHE B 1 28 ? -0.14928 12.96380 39.58278 1.000 24.54426 25 PHE B O 1
ATOM 1463 N N . PRO B 1 29 ? -1.08630 14.18997 37.94936 1.000 24.69019 26 PRO B N 1
ATOM 1464 C CA . PRO B 1 29 ? -0.80857 13.15060 36.94849 1.000 23.45726 26 PRO B CA 1
ATOM 1465 C C . PRO B 1 29 ? 0.68939 12.92752 36.81928 1.000 30.35618 26 PRO B C 1
ATOM 1466 O O . PRO B 1 29 ? 1.46059 13.87377 36.64031 1.000 24.94138 26 PRO B O 1
ATOM 1470 N N . SER B 1 30 ? 1.10164 11.66284 36.92741 1.000 22.71049 27 SER B N 1
ATOM 1471 C CA . SER B 1 30 ? 2.51508 11.32194 36.86678 1.000 21.97509 27 SER B CA 1
ATOM 1472 C C . SER B 1 30 ? 2.72756 10.07666 36.02833 1.000 18.91628 27 SER B C 1
ATOM 1473 O O . SER B 1 30 ? 1.89657 9.16524 36.03230 1.000 23.87022 27 SER B O 1
ATOM 1476 N N . ASN B 1 31 ? 3.84506 10.05783 35.30646 1.000 20.38140 28 ASN B N 1
ATOM 1477 C CA . ASN B 1 31 ? 4.34185 8.87246 34.62001 1.000 22.12211 28 ASN B CA 1
ATOM 1478 C C . ASN B 1 31 ? 5.61541 8.43755 35.32394 1.000 18.58179 28 ASN B C 1
ATOM 1479 O O . ASN B 1 31 ? 6.50541 9.26068 35.55991 1.000 19.26726 28 ASN B O 1
ATOM 1484 N N . MET B 1 32 ? 5.71761 7.15007 35.64808 1.000 16.99067 29 MET B N 1
ATOM 1485 C CA . MET B 1 32 ? 6.87214 6.64512 36.37765 1.000 15.45202 29 MET B CA 1
ATOM 1486 C C . MET B 1 32 ? 7.67988 5.78543 35.42005 1.000 14.24000 29 MET B C 1
ATOM 1487 O O . MET B 1 32 ? 7.13680 4.84377 34.83681 1.000 18.03218 29 MET B O 1
ATOM 1492 N N . HIS B 1 33 ? 8.97597 6.07784 35.27782 1.000 14.48587 30 HIS B N 1
ATOM 1493 C CA . HIS B 1 33 ? 9.85927 5.32575 34.38672 1.000 14.01094 30 HIS B CA 1
ATOM 1494 C C . HIS B 1 33 ? 10.94372 4.61815 35.19574 1.000 14.82663 30 HIS B C 1
ATOM 1495 O O . HIS B 1 33 ? 11.45030 5.16929 36.17124 1.000 15.93816 30 HIS B O 1
ATOM 1502 N N . LEU B 1 34 ? 11.31646 3.40280 34.79063 1.000 15.59121 31 LEU B N 1
ATOM 1503 C CA . LEU B 1 34 ? 12.23204 2.60526 35.60404 1.000 14.44443 31 LEU B CA 1
ATOM 1504 C C . LEU B 1 34 ? 13.65799 3.13803 35.51578 1.000 16.99138 31 LEU B C 1
ATOM 1505 O O . LEU B 1 34 ? 14.20530 3.29924 34.42062 1.000 18.63257 31 LEU B O 1
ATOM 1510 N N . LEU B 1 35 ? 14.27023 3.40289 36.67018 1.000 14.91496 32 LEU B N 1
ATOM 1511 C CA . LEU B 1 35 ? 15.67014 3.80919 36.73262 1.000 15.57514 32 LEU B CA 1
ATOM 1512 C C . LEU B 1 35 ? 16.59004 2.65174 37.09301 1.000 17.32460 32 LEU B C 1
ATOM 1513 O O . LEU B 1 35 ? 17.62507 2.45659 36.44704 1.000 18.90168 32 LEU B O 1
ATOM 1518 N N . GLN B 1 36 ? 16.22084 1.86670 38.10597 1.000 14.94813 33 GLN B N 1
ATOM 1519 C CA . GLN B 1 36 ? 17.14014 0.92253 38.72137 1.000 15.87723 33 GLN B CA 1
ATOM 1520 C C . GLN B 1 36 ? 16.32748 -0.14362 39.43067 1.000 18.85320 33 GLN B C 1
ATOM 1521 O O . GLN B 1 36 ? 15.16732 0.06919 39.79090 1.000 16.29914 33 GLN B O 1
ATOM 1527 N N . GLY B 1 37 ? 16.95328 -1.29212 39.63799 1.000 17.43960 34 GLY B N 1
ATOM 1528 C CA . GLY B 1 37 ? 16.31322 -2.34664 40.39747 1.000 17.24344 34 GLY B CA 1
ATOM 1529 C C . GLY B 1 37 ? 15.41098 -3.21947 39.54734 1.000 15.62445 34 GLY B C 1
ATOM 1530 O O . GLY B 1 37 ? 15.55814 -3.33522 38.32342 1.000 17.37570 34 GLY B O 1
ATOM 1531 N N . ASP B 1 38 ? 14.44146 -3.83959 40.23008 1.000 15.71642 35 ASP B N 1
ATOM 1532 C CA . ASP B 1 38 ? 13.64767 -4.95188 39.70799 1.000 15.47078 35 ASP B CA 1
ATOM 1533 C C . ASP B 1 38 ? 12.26382 -4.42571 39.32235 1.000 15.19698 35 ASP B C 1
ATOM 1534 O O . ASP B 1 38 ? 11.45207 -4.09916 40.18902 1.000 15.94455 35 ASP B O 1
ATOM 1539 N N . LEU B 1 39 ? 11.98522 -4.37478 38.01652 1.000 16.04321 36 LEU B N 1
ATOM 1540 C CA . LEU B 1 39 ? 10.66295 -3.95778 37.55593 1.000 15.87175 36 LEU B CA 1
ATOM 1541 C C . LEU B 1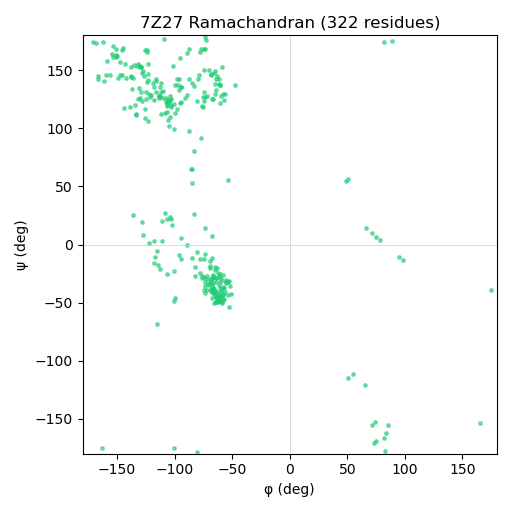 39 ? 9.55461 -4.74997 38.24100 1.000 16.29430 36 LEU B C 1
ATOM 1542 O O . LEU B 1 39 ? 8.48998 -4.20309 38.55101 1.000 18.99020 36 LEU B O 1
ATOM 1547 N N . GLN B 1 40 ? 9.79585 -6.04120 38.51035 1.000 16.34021 37 GLN B N 1
ATOM 1548 C CA . GLN B 1 40 ? 8.76848 -6.87535 39.12153 1.000 18.27534 37 GLN B CA 1
ATOM 1549 C C . GLN B 1 40 ? 8.39622 -6.39985 40.52442 1.000 15.50228 37 GLN B C 1
ATOM 1550 O O . GLN B 1 40 ? 7.26241 -6.60301 40.96355 1.000 18.89099 37 GLN B O 1
ATOM 1556 N N . VAL B 1 41 ? 9.32513 -5.76881 41.24487 1.000 16.04718 38 VAL B N 1
ATOM 1557 C CA . VAL B 1 41 ? 8.96796 -5.17952 42.53377 1.000 18.06190 38 VAL B CA 1
ATOM 1558 C C . VAL B 1 41 ? 7.90866 -4.09872 42.34180 1.000 15.86866 38 VAL B C 1
ATOM 1559 O O . VAL B 1 41 ? 6.90149 -4.05262 43.05923 1.000 17.54640 38 VAL B O 1
ATOM 1563 N N . ALA B 1 42 ? 8.10374 -3.23072 41.34808 1.000 15.56734 39 ALA B N 1
ATOM 1564 C CA . ALA B 1 42 ? 7.11296 -2.19359 41.07436 1.000 15.68991 39 ALA B CA 1
ATOM 1565 C C . ALA B 1 42 ? 5.79920 -2.78876 40.58290 1.000 16.04624 39 ALA B C 1
ATOM 1566 O O . ALA B 1 42 ? 4.72748 -2.45719 41.09794 1.000 20.14137 39 ALA B O 1
ATOM 1568 N N . SER B 1 43 ? 5.85581 -3.66765 39.57362 1.000 18.95282 40 SER B N 1
ATOM 1569 C CA A SER B 1 43 ? 4.63060 -4.20137 38.98104 0.512 23.34642 40 SER B CA 1
ATOM 1570 C CA B SER B 1 43 ? 4.61315 -4.16433 38.99577 0.488 23.28662 40 SER B CA 1
ATOM 1571 C C . SER B 1 43 ? 3.80034 -4.97567 39.99652 1.000 20.72439 40 SER B C 1
ATOM 1572 O O . SER B 1 43 ? 2.56629 -4.91099 39.98213 1.000 27.07581 40 SER B O 1
ATOM 1577 N N . SER B 1 44 ? 4.45623 -5.72006 40.88515 1.000 18.51904 41 SER B N 1
ATOM 1578 C CA . SER B 1 44 ? 3.71004 -6.52707 41.84355 1.000 20.27023 41 SER B CA 1
ATOM 1579 C C . SER B 1 44 ? 3.15327 -5.71095 43.00177 1.000 20.39580 41 SER B C 1
ATOM 1580 O O . SER B 1 44 ? 2.17326 -6.13158 43.62850 1.000 22.67651 41 SER B O 1
ATOM 1583 N N . LEU B 1 45 ? 3.75653 -4.56664 43.31567 1.000 17.14931 42 LEU B N 1
ATOM 1584 C CA . LEU B 1 45 ? 3.32020 -3.77773 44.45542 1.000 17.13868 42 L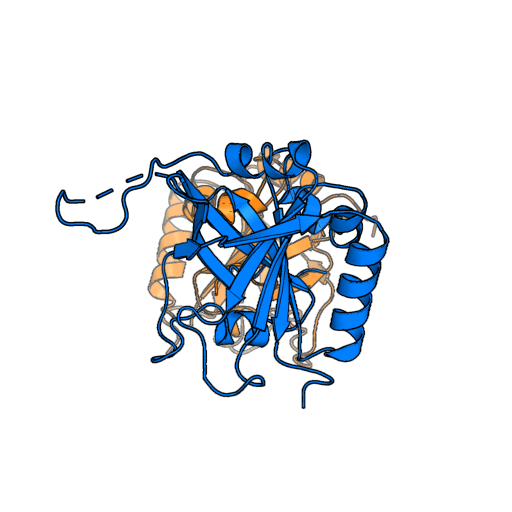EU B CA 1
ATOM 1585 C C . LEU B 1 45 ? 2.45205 -2.58514 44.07598 1.000 17.71259 42 LEU B C 1
ATOM 1586 O O . LEU B 1 45 ? 1.68051 -2.10872 44.91765 1.000 19.34825 42 LEU B O 1
ATOM 1591 N N . LEU B 1 46 ? 2.54798 -2.09922 42.83917 1.000 19.75472 43 LEU B N 1
ATOM 1592 C CA . LEU B 1 46 ? 1.74707 -0.95403 42.40312 1.000 23.35468 43 LEU B CA 1
ATOM 1593 C C . LEU B 1 46 ? 0.38806 -1.45274 41.91016 1.000 23.93665 43 LEU B C 1
ATOM 1594 O O . LEU B 1 46 ? 0.03057 -1.35858 40.73245 1.000 26.67283 43 LEU B O 1
ATOM 1599 N N . VAL B 1 47 ? -0.37254 -2.00587 42.85482 1.000 24.10091 44 VAL B N 1
ATOM 1600 C CA . VAL B 1 47 ? -1.63735 -2.67593 42.58113 1.000 26.13425 44 VAL B CA 1
ATOM 1601 C C . VAL B 1 47 ? -2.59440 -2.43537 43.74184 1.000 28.34944 44 VAL B C 1
ATOM 1602 O O . VAL B 1 47 ? -2.20700 -1.97998 44.82699 1.000 26.70587 44 VAL B O 1
ATOM 1606 N N . GLU B 1 48 ? -3.86191 -2.76466 43.50573 1.000 27.26241 45 GLU B N 1
ATOM 1607 C CA . GLU B 1 48 ? -4.84373 -2.87951 44.57196 1.000 34.89393 45 GLU B CA 1
ATOM 1608 C C . GLU B 1 48 ? -4.65123 -4.24566 45.20945 1.000 35.66217 45 GLU B C 1
ATOM 1609 O O . GLU B 1 48 ? -4.69418 -5.26715 44.51615 1.000 32.76332 45 GLU B O 1
ATOM 1615 N N . GLY B 1 49 ? -4.42232 -4.26157 46.52321 1.000 32.14482 46 GLY B N 1
ATOM 1616 C CA . GLY B 1 49 ? -3.98014 -5.48476 47.17401 1.000 33.24379 46 GLY B CA 1
ATOM 1617 C C . GLY B 1 49 ? -4.99779 -6.60884 47.11457 1.000 42.92114 46 GLY B C 1
ATOM 1618 O O . GLY B 1 49 ? -4.64058 -7.76692 46.88538 1.000 39.04034 46 GLY B O 1
ATOM 1619 N N . SER B 1 50 ? -6.27817 -6.28648 47.31603 1.000 40.09331 47 SER B N 1
ATOM 1620 C CA . SER B 1 50 ? -7.29188 -7.33409 47.41976 1.000 42.59057 47 SER B CA 1
ATOM 1621 C C . SER B 1 50 ? -7.48326 -8.08569 46.10734 1.000 44.87449 47 SER B C 1
ATOM 1622 O O . SER B 1 50 ? -7.89339 -9.25075 46.11883 1.000 48.13829 47 SER B O 1
ATOM 1625 N N . THR B 1 51 ? -7.18838 -7.45001 44.97246 1.000 32.01450 48 THR B N 1
ATOM 1626 C CA . THR B 1 51 ? -7.37159 -8.07386 43.67006 1.000 43.81338 48 THR B CA 1
ATOM 1627 C C . THR B 1 51 ? -6.08997 -8.23798 42.86981 1.000 36.98546 48 THR B C 1
ATOM 1628 O O . THR B 1 51 ? -6.08465 -9.00961 41.90362 1.000 38.47535 48 THR B O 1
ATOM 1632 N N . GLY B 1 52 ? -5.01310 -7.54349 43.23327 1.000 38.31352 49 GLY B N 1
ATOM 1633 C CA . GLY B 1 52 ? -3.83310 -7.52576 42.39290 1.000 34.09632 49 GLY B CA 1
ATOM 1634 C C . GLY B 1 52 ? -3.98773 -6.72869 41.11973 1.000 30.38488 49 GLY B C 1
ATOM 1635 O O . GLY B 1 52 ? -3.11716 -6.80092 40.24632 1.000 33.95117 49 GLY B O 1
ATOM 1636 N N . GLY B 1 53 ? -5.07698 -5.96657 40.98543 1.000 31.89660 50 GLY B N 1
ATOM 1637 C CA . GLY B 1 53 ? -5.34258 -5.24480 39.76095 1.000 34.13403 50 GLY B CA 1
ATOM 1638 C C . GLY B 1 53 ? -4.69276 -3.87410 39.72582 1.000 30.46762 50 GLY B C 1
ATOM 1639 O O . GLY B 1 53 ? -4.21197 -3.36058 40.73136 1.000 30.49499 50 GLY B O 1
ATOM 1640 N N . LYS B 1 54 ? -4.70179 -3.28823 38.53174 1.000 31.48220 51 LYS B N 1
ATOM 1641 C CA . LYS B 1 54 ? -4.09107 -1.98457 38.30884 1.000 29.95986 51 LYS B CA 1
ATOM 1642 C C . LYS B 1 54 ? -4.79053 -0.94532 39.17945 1.000 31.16689 51 LYS B C 1
ATOM 1643 O O . LYS B 1 54 ? -6.00523 -1.00777 39.39071 1.000 34.97542 51 LYS B O 1
ATOM 1649 N N . VAL B 1 55 ? -4.01878 -0.00192 39.71888 1.000 27.92713 52 VAL B N 1
ATOM 1650 C CA . VAL B 1 55 ? -4.57145 1.13666 40.44652 1.000 26.43524 52 VAL B CA 1
ATOM 1651 C C . VAL B 1 55 ? -4.22869 2.40557 39.68628 1.000 34.01461 52 VAL B C 1
ATOM 1652 O O . VAL B 1 55 ? -3.12400 2.53899 39.15130 1.000 27.52860 52 VAL B O 1
ATOM 1656 N N . ALA B 1 56 ? -5.17542 3.33682 39.64696 1.000 29.19736 53 ALA B N 1
ATOM 1657 C CA . ALA B 1 56 ? -4.99006 4.59725 38.94684 1.000 30.85583 53 ALA B CA 1
ATOM 1658 C C . ALA B 1 56 ? -4.50493 5.71526 39.85563 1.000 28.39742 53 ALA B C 1
ATOM 1659 O O . ALA B 1 56 ? -4.10205 6.76679 39.35058 1.000 30.15451 53 ALA B O 1
ATOM 1661 N N . GLN B 1 57 ? -4.54372 5.51327 41.17270 1.000 25.21720 54 GLN B N 1
ATOM 1662 C CA . GLN B 1 57 ? -4.19514 6.52681 42.15501 1.000 25.67492 54 GLN B CA 1
ATOM 1663 C C . GLN B 1 57 ? -3.32802 5.91592 43.24678 1.000 31.04191 54 GLN B C 1
ATOM 1664 O O . GLN B 1 57 ? -3.52294 4.76595 43.64155 1.000 27.70084 54 GLN B O 1
ATOM 1670 N N . LEU B 1 58 ? -2.36252 6.69888 43.72475 1.000 24.62400 55 LEU B N 1
ATOM 1671 C CA . LEU B 1 58 ? -1.50601 6.33252 44.84817 1.000 22.73336 55 LEU B CA 1
ATOM 1672 C C . LEU B 1 58 ? -1.48410 7.51264 45.80570 1.000 25.03871 55 LEU B C 1
ATOM 1673 O O . LEU B 1 58 ? -1.15389 8.63008 45.39570 1.000 24.03386 55 LEU B O 1
ATOM 1678 N N . LYS B 1 59 ? -1.81900 7.27055 47.07105 1.000 22.75529 56 LYS B N 1
ATOM 1679 C CA . LYS B 1 59 ? -2.01233 8.34393 48.04071 1.000 19.46557 56 LYS B CA 1
ATOM 1680 C C . LYS B 1 59 ? -0.81321 8.45217 48.97247 1.000 22.69252 56 LYS B C 1
ATOM 1681 O O . LYS B 1 59 ? -0.42773 7.46848 49.61690 1.000 23.11352 56 LYS B O 1
ATOM 1687 N N . ILE B 1 60 ? -0.23869 9.64995 49.04715 1.000 20.38430 57 ILE B N 1
ATOM 1688 C CA . ILE B 1 60 ? 0.79695 9.96640 50.02475 1.000 20.48753 57 ILE B CA 1
ATOM 1689 C C . ILE B 1 60 ? 0.12845 10.17537 51.38010 1.000 22.91206 57 ILE B C 1
ATOM 1690 O O . ILE B 1 60 ? -0.70641 11.07265 51.54002 1.000 27.95945 57 ILE B O 1
ATOM 1695 N N . THR B 1 61 ? 0.49034 9.34536 52.35988 1.000 20.03869 58 THR B N 1
ATOM 1696 C CA . THR B 1 61 ? -0.14641 9.38406 53.67201 1.000 22.10325 58 THR B CA 1
ATOM 1697 C C . THR B 1 61 ? 0.79639 9.74362 54.80962 1.000 27.14060 58 THR B C 1
ATOM 1698 O O . THR B 1 61 ? 0.32335 10.00177 55.92508 1.000 28.47943 58 THR B O 1
ATOM 1702 N N . GLN B 1 62 ? 2.10221 9.76717 54.56750 1.000 22.96180 59 GLN B N 1
ATOM 1703 C CA . GLN B 1 62 ? 3.09352 10.09028 55.57863 1.000 24.49262 59 GLN B CA 1
ATOM 1704 C C . GLN B 1 62 ? 4.21534 10.85192 54.89648 1.000 18.03947 59 GLN B C 1
ATOM 1705 O O . GLN B 1 62 ? 4.28304 10.93484 53.66546 1.000 17.83218 59 GLN B O 1
ATOM 1711 N N . ARG B 1 63 ? 5.09371 11.42342 55.71155 1.000 26.09258 60 ARG B N 1
ATOM 1712 C CA . ARG B 1 63 ? 6.27305 12.10631 55.21336 1.000 26.07188 60 ARG B CA 1
ATOM 1713 C C . ARG B 1 63 ? 7.49102 11.58794 55.96228 1.000 19.61026 60 ARG B C 1
ATOM 1714 O O . ARG B 1 63 ? 7.38621 11.11251 57.09807 1.000 25.21348 60 ARG B O 1
ATOM 1722 N N . LEU B 1 64 ? 8.64885 11.67404 55.30970 1.000 19.03790 61 LEU B N 1
ATOM 1723 C CA . LEU B 1 64 ? 9.93764 11.35945 55.91438 1.000 18.55172 61 LEU B CA 1
ATOM 1724 C C . LEU B 1 64 ? 10.85813 12.54835 55.66893 1.000 21.70643 61 LEU B C 1
ATOM 1725 O O . LEU B 1 64 ? 11.07042 12.93769 54.51819 1.000 21.90341 61 LEU B O 1
ATOM 1730 N N . ARG B 1 65 ? 11.40431 13.12693 56.73732 1.000 24.47716 62 ARG B N 1
ATOM 1731 C CA . ARG B 1 65 ? 12.28628 14.28040 56.56875 1.000 23.17803 62 ARG B CA 1
ATOM 1732 C C . ARG B 1 65 ? 13.61631 13.92898 55.90047 1.000 21.85085 62 ARG B C 1
ATOM 1733 O O . ARG B 1 65 ? 14.15186 12.82654 56.05126 1.000 26.76164 62 ARG B O 1
ATOM 1741 N N . LEU B 1 66 ? 14.12714 14.87993 55.11965 1.000 24.40404 63 LEU B N 1
ATOM 1742 C CA . LEU B 1 66 ? 15.36479 14.71745 54.35119 1.000 22.68501 63 LEU B CA 1
ATOM 1743 C C . LEU B 1 66 ? 16.61238 15.03496 55.17505 1.000 33.51279 63 LEU B C 1
ATOM 1744 O O . LEU B 1 66 ? 17.44774 15.84711 54.77383 1.000 40.31180 63 LEU B O 1
ATOM 1749 N N . ASP B 1 67 ? 16.76513 14.41073 56.33223 1.000 26.14829 64 ASP B N 1
ATOM 1750 C CA . ASP B 1 67 ? 17.98927 14.57711 57.09945 1.000 29.21785 64 ASP B CA 1
ATOM 1751 C C . ASP B 1 67 ? 18.97763 13.45320 56.81367 1.000 27.23412 64 ASP B C 1
ATOM 1752 O O . ASP B 1 67 ? 18.59988 12.37202 56.35371 1.000 24.55416 64 ASP B O 1
ATOM 1757 N N . GLN B 1 68 ? 20.25041 13.70760 57.12731 1.000 21.71856 65 GLN B N 1
ATOM 1758 C CA . GLN B 1 68 ? 21.31254 12.78847 56.71545 1.000 26.86622 65 GLN B CA 1
ATOM 1759 C C . GLN B 1 68 ? 21.16610 11.38524 57.29819 1.000 25.42650 65 GLN B C 1
ATOM 1760 O O . GLN B 1 68 ? 21.27262 10.41366 56.52982 1.000 24.37649 65 GLN B O 1
ATOM 1766 N N . PRO B 1 69 ? 20.94058 11.19375 58.60454 1.000 22.24710 66 PRO B N 1
ATOM 1767 C CA . PRO B 1 69 ? 20.74416 9.82203 59.10853 1.000 22.53962 66 PRO B CA 1
ATOM 1768 C C . PRO B 1 69 ? 19.57335 9.09690 58.46828 1.000 21.20918 66 PRO B C 1
ATOM 1769 O O . PRO B 1 69 ? 19.63119 7.87200 58.30594 1.000 20.64814 66 PRO B O 1
ATOM 1773 N N . LYS B 1 70 ? 18.51951 9.80934 58.06493 1.000 18.58707 67 LYS B N 1
ATOM 1774 C CA . LYS B 1 70 ? 17.42291 9.12001 57.39287 1.000 18.34716 67 LYS B CA 1
ATOM 1775 C C . LYS B 1 70 ? 17.81672 8.74093 55.96954 1.000 18.96612 67 LYS B C 1
ATOM 1776 O O . LYS B 1 70 ? 17.49634 7.64013 55.49545 1.000 17.47043 67 LYS B O 1
ATOM 1782 N N . LEU B 1 71 ? 18.53953 9.62789 55.28331 1.000 19.01846 68 LEU B N 1
ATOM 1783 C CA . LEU B 1 71 ? 18.99225 9.32890 53.92732 1.000 16.89236 68 LEU B CA 1
ATOM 1784 C C . LEU B 1 71 ? 19.97472 8.16839 53.92288 1.000 17.97670 68 LEU B C 1
ATOM 1785 O O . LEU B 1 71 ? 19.89518 7.28377 53.05817 1.000 18.54386 68 LEU B O 1
ATOM 1790 N N . ASP B 1 72 ? 20.91252 8.15370 54.87758 1.000 20.23246 69 ASP B N 1
ATOM 1791 C CA . ASP B 1 72 ? 21.82919 7.02529 54.99571 1.000 19.54506 69 ASP B CA 1
ATOM 1792 C C . ASP B 1 72 ? 21.06706 5.72052 55.20333 1.000 16.27914 69 ASP B C 1
ATOM 1793 O O . ASP B 1 72 ? 21.45283 4.67956 54.65709 1.000 19.61617 69 ASP B O 1
ATOM 1798 N N . GLU B 1 73 ? 19.95573 5.76872 55.94895 1.000 16.87959 70 GLU B N 1
ATOM 1799 C CA . GLU B 1 73 ? 19.15849 4.56785 56.18416 1.000 16.01901 70 GLU B CA 1
ATOM 1800 C C . GLU B 1 73 ? 18.36218 4.15152 54.95016 1.000 13.67774 70 GLU B C 1
ATOM 1801 O O . GLU B 1 73 ? 18.18803 2.94944 54.71242 1.000 14.46002 70 GLU B O 1
ATOM 1807 N N . VAL B 1 74 ? 17.86934 5.10706 54.15455 1.000 14.85788 71 VAL B N 1
ATOM 1808 C CA . VAL B 1 74 ? 17.26158 4.73584 52.87835 1.000 15.93658 71 VAL B CA 1
ATOM 1809 C C . VAL B 1 74 ? 18.26094 3.95301 52.03444 1.000 16.05271 71 VAL B C 1
ATOM 1810 O O . VAL B 1 74 ? 17.94298 2.89637 51.46681 1.000 16.30400 71 VAL B O 1
ATOM 1814 N N . THR B 1 75 ? 19.49208 4.46064 51.94853 1.000 15.97674 72 THR B N 1
ATOM 1815 C CA . THR B 1 75 ? 20.53840 3.77350 51.20154 1.000 16.10248 72 THR B CA 1
ATOM 1816 C C . THR B 1 75 ? 20.76125 2.36505 51.73922 1.000 16.28467 72 THR B C 1
ATOM 1817 O O . THR B 1 75 ? 20.90016 1.41313 50.96409 1.000 16.39462 72 THR B O 1
ATOM 1821 N N . ARG B 1 76 ? 20.79368 2.21691 53.06971 1.000 16.78061 73 ARG B N 1
ATOM 1822 C CA . ARG B 1 76 ? 21.01943 0.90351 53.66013 1.000 15.94922 73 ARG B CA 1
ATOM 1823 C C . ARG B 1 76 ? 19.86457 -0.03601 53.34853 1.000 15.27556 73 ARG B C 1
ATOM 1824 O O . ARG B 1 76 ? 20.08194 -1.21752 53.05556 1.000 16.59720 73 ARG B O 1
ATOM 1826 N N . ARG B 1 77 ? 18.62904 0.46976 53.41056 1.000 14.81976 74 ARG B N 1
ATOM 1827 C CA . ARG B 1 77 ? 17.47200 -0.38517 53.16451 1.000 13.17979 74 ARG B CA 1
ATOM 1828 C C . ARG B 1 77 ? 17.41255 -0.85332 51.71255 1.000 13.78482 74 ARG B C 1
ATOM 1829 O O . ARG B 1 77 ? 17.00023 -1.98897 51.45051 1.000 15.99090 74 ARG B O 1
ATOM 1837 N N . ILE B 1 78 ? 17.83588 -0.01028 50.76231 1.000 15.62599 75 ILE B N 1
ATOM 1838 C CA . ILE B 1 78 ? 17.95164 -0.44207 49.36650 1.000 15.52735 75 ILE B CA 1
ATOM 1839 C C . ILE B 1 78 ? 18.95156 -1.58414 49.25904 1.000 15.77799 75 ILE B C 1
ATOM 1840 O O . ILE B 1 78 ? 18.68762 -2.62024 48.62895 1.000 17.16072 75 ILE B O 1
ATOM 1845 N N . LYS B 1 79 ? 20.11296 -1.41503 49.89795 1.000 17.45683 76 LYS B N 1
ATOM 1846 C CA . LYS B 1 79 ? 21.17165 -2.41497 49.80001 1.000 18.22681 76 LYS B CA 1
ATOM 1847 C C . LYS B 1 79 ? 20.74262 -3.74591 50.40411 1.000 16.59745 76 LYS B C 1
ATOM 1848 O O . LYS B 1 79 ? 20.90105 -4.80507 49.77859 1.000 16.82485 76 LYS B O 1
ATOM 1854 N N . VAL B 1 80 ? 20.19364 -3.71784 51.62434 1.000 14.62634 77 VAL B N 1
ATOM 1855 C CA . VAL B 1 80 ? 19.86892 -4.97670 52.28752 1.000 15.55991 77 VAL B CA 1
ATOM 1856 C C . VAL B 1 80 ? 18.70900 -5.70249 51.62186 1.000 15.58004 77 VAL B C 1
ATOM 1857 O O . VAL B 1 80 ? 18.57507 -6.91330 51.79121 1.000 16.17067 77 VAL B O 1
ATOM 1861 N N . ALA B 1 81 ? 17.88171 -5.00618 50.83878 1.000 14.24304 78 ALA B N 1
ATOM 1862 C CA . ALA B 1 81 ? 16.73870 -5.65364 50.20715 1.000 13.20403 78 ALA B CA 1
ATOM 1863 C C . ALA B 1 81 ? 17.16904 -6.67881 49.16335 1.000 13.26806 78 ALA B C 1
ATOM 1864 O O . ALA B 1 81 ? 16.42297 -7.62317 48.87257 1.000 14.27870 78 ALA B O 1
ATOM 1866 N N . GLY B 1 82 ? 18.33890 -6.49195 48.56790 1.000 15.06934 79 GLY B N 1
ATOM 1867 C CA . GLY B 1 82 ? 18.78521 -7.36173 47.50609 1.000 17.15196 79 GLY B CA 1
ATOM 1868 C C . GLY B 1 82 ? 18.20798 -6.99994 46.15219 1.000 16.45286 79 GLY B C 1
ATOM 1869 O O . GLY B 1 82 ? 17.35154 -6.11677 46.00870 1.000 15.18388 79 GLY B O 1
ATOM 1870 N N . PRO B 1 83 ? 18.68486 -7.69507 45.12113 1.000 16.22481 80 PRO B N 1
ATOM 1871 C CA . PRO B 1 83 ? 18.35161 -7.29933 43.73784 1.000 16.78986 80 PRO B CA 1
ATOM 1872 C C . PRO B 1 83 ? 16.90492 -7.52076 43.35016 1.000 17.09411 80 PRO B C 1
ATOM 1873 O O . PRO B 1 83 ? 16.45326 -6.93093 42.35961 1.000 18.47562 80 PRO B O 1
ATOM 1877 N N . ASN B 1 84 ? 16.16536 -8.34921 44.07903 1.000 14.96998 81 ASN B N 1
ATOM 1878 C CA . ASN B 1 84 ? 14.73469 -8.51405 43.86280 1.000 14.93005 81 ASN B CA 1
ATOM 1879 C C . ASN B 1 84 ? 13.91802 -7.89485 44.98561 1.000 15.18482 81 ASN B C 1
ATOM 1880 O O . ASN B 1 84 ? 12.79297 -8.31851 45.25782 1.000 17.55394 81 ASN B O 1
ATOM 1885 N N . GLY B 1 85 ? 14.47450 -6.88798 45.64565 1.000 14.49330 82 GLY B N 1
ATOM 1886 C CA . GLY B 1 85 ? 13.79343 -6.31841 46.78316 1.000 14.31014 82 GLY B CA 1
ATOM 1887 C C . GLY B 1 85 ? 13.50366 -4.83174 46.67247 1.000 14.77605 82 GLY B C 1
ATOM 1888 O O . GLY B 1 85 ? 12.95171 -4.25261 47.60853 1.000 15.02155 82 GLY B O 1
ATOM 1889 N N . TYR B 1 86 ? 13.86713 -4.19558 45.55901 1.000 13.23418 83 TYR B N 1
ATOM 1890 C CA . TYR B 1 86 ? 13.66566 -2.76031 45.41039 1.000 12.34561 83 TYR B CA 1
ATOM 1891 C C . TYR B 1 86 ? 13.52306 -2.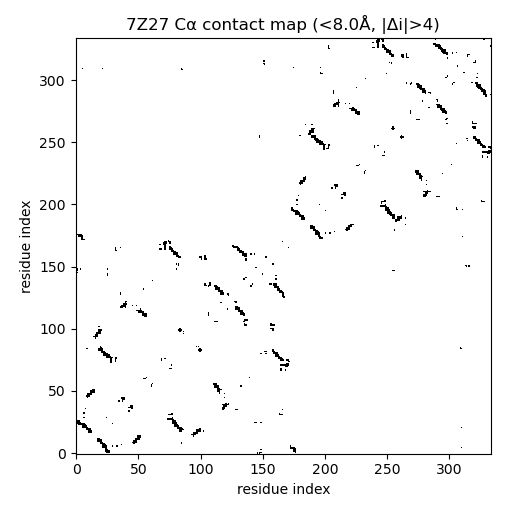41404 43.93678 1.000 13.99533 83 TYR B C 1
ATOM 1892 O O . TYR B 1 86 ? 13.93026 -3.16934 43.04432 1.000 15.10842 83 TYR B O 1
ATOM 1901 N N . ALA B 1 87 ? 12.95211 -1.23590 43.70261 1.000 12.44483 84 ALA B N 1
ATOM 1902 C CA . ALA B 1 87 ? 12.89759 -0.64610 42.37355 1.000 13.70441 84 ALA B CA 1
ATOM 1903 C C . ALA B 1 87 ? 12.92900 0.85445 42.56662 1.000 13.79707 84 ALA B C 1
ATOM 1904 O O . ALA B 1 87 ? 12.36065 1.38146 43.53287 1.000 14.37743 84 ALA B O 1
ATOM 1906 N N . ILE B 1 88 ? 13.60700 1.54617 41.66148 1.000 13.29448 85 ILE B N 1
ATOM 1907 C CA . ILE B 1 88 ? 13.68846 2.99971 41.70568 1.000 13.33732 85 ILE B CA 1
ATOM 1908 C C . ILE B 1 88 ? 13.15467 3.54391 40.39307 1.000 12.90769 85 ILE B C 1
ATOM 1909 O O . ILE B 1 88 ? 13.56381 3.09182 39.31899 1.000 14.79862 85 ILE B O 1
ATOM 1914 N N . LEU B 1 89 ? 12.23583 4.50077 40.48563 1.000 14.85401 86 LEU B N 1
ATOM 1915 C CA . LEU B 1 89 ? 11.56459 5.04238 39.31525 1.000 15.04919 86 LEU B CA 1
ATOM 1916 C C . LEU B 1 89 ? 11.65003 6.55424 39.32607 1.000 15.30995 86 LEU B C 1
ATOM 1917 O O . LEU B 1 89 ? 11.74447 7.17615 40.38506 1.000 15.34404 86 LEU B O 1
ATOM 1922 N N . LEU B 1 90 ? 11.61162 7.13249 38.12578 1.000 15.54904 87 LEU B N 1
ATOM 1923 C CA . LEU B 1 90 ? 11.56172 8.57552 37.93896 1.000 15.57728 87 LEU B CA 1
ATOM 1924 C C . LEU B 1 90 ? 10.11536 8.95140 37.64223 1.000 12.69688 87 LEU B C 1
ATOM 1925 O O . LEU B 1 90 ? 9.53442 8.46948 36.65896 1.000 15.66794 87 LEU B O 1
ATOM 1930 N N . ALA B 1 91 ? 9.53545 9.81114 38.48806 1.000 16.43205 88 ALA B N 1
ATOM 1931 C CA . ALA B 1 91 ? 8.17962 10.30409 38.28134 1.000 16.49265 88 ALA B CA 1
ATOM 1932 C C . ALA B 1 91 ? 8.27129 11.64258 37.55929 1.000 16.14138 88 ALA B C 1
ATOM 1933 O O . ALA B 1 91 ? 8.91803 12.57057 38.05409 1.000 17.03597 88 ALA B O 1
ATOM 1935 N N . VAL B 1 92 ? 7.64194 11.73184 36.38973 1.000 16.73576 89 VAL B N 1
ATOM 1936 C CA . VAL B 1 92 ? 7.63808 12.96258 35.59552 1.000 19.11312 89 VAL B CA 1
ATOM 1937 C C . VAL B 1 92 ? 6.19148 13.36800 35.32906 1.000 20.65007 89 VAL B C 1
ATOM 1938 O O . VAL B 1 92 ? 5.28015 12.55635 35.51764 1.000 18.70889 89 VAL B O 1
ATOM 1942 N N . PRO B 1 93 ? 5.91963 14.59351 34.87829 1.000 19.89504 90 PRO B N 1
ATOM 1943 C CA . PRO B 1 93 ? 4.52586 14.99118 34.65962 1.000 21.55292 90 PRO B CA 1
ATOM 1944 C C . PRO B 1 93 ? 3.84009 14.11149 33.62572 1.000 20.39503 90 PRO B C 1
ATOM 1945 O O . PRO B 1 93 ? 4.40832 13.78644 32.57979 1.000 22.41802 90 PRO B O 1
ATOM 1949 N N . GLY B 1 94 ? 2.60324 13.73759 33.93314 1.000 22.54028 91 GLY B N 1
ATOM 1950 C CA . GLY B 1 94 ? 1.81932 12.87262 33.07404 1.000 26.33194 91 GLY B CA 1
ATOM 1951 C C . GLY B 1 94 ? 0.59446 13.55325 32.50005 1.000 42.08776 91 GLY B C 1
ATOM 1952 O O . GLY B 1 94 ? 0.68566 14.67570 32.00737 1.000 42.83805 91 GLY B O 1
ATOM 1953 N N . SER B 1 112 ? -10.45253 16.60644 45.26470 1.000 65.44171 109 SER B N 1
ATOM 1954 C CA . SER B 1 112 ? -9.93236 15.88676 44.10903 1.000 55.21169 109 SER B CA 1
ATOM 1955 C C . SER B 1 112 ? -9.70509 16.80519 42.90642 1.000 52.60396 109 SER B C 1
ATOM 1956 O O . SER B 1 112 ? -10.23367 16.56234 41.82135 1.000 52.42492 109 SER B O 1
ATOM 1959 N N . THR B 1 113 ? -8.91078 17.85503 43.10984 1.000 37.73083 110 THR B N 1
ATOM 1960 C CA . THR B 1 113 ? -8.56358 18.79362 42.05189 1.000 40.17532 110 THR B CA 1
ATOM 1961 C C . THR B 1 113 ? -7.23954 18.38902 41.41836 1.000 34.57881 110 THR B C 1
ATOM 1962 O O . THR B 1 113 ? -6.27907 18.05948 42.11842 1.000 36.43327 110 THR B O 1
ATOM 1966 N N . GLN B 1 114 ? -7.18895 18.42539 40.08998 1.000 32.30466 111 GLN B N 1
ATOM 1967 C CA . GLN B 1 114 ? -5.97372 18.06567 39.37522 1.000 28.83350 111 GLN B CA 1
ATOM 1968 C C . GLN B 1 114 ? -5.01885 19.25229 39.32433 1.000 41.16096 111 GLN B C 1
ATOM 1969 O O . GLN B 1 114 ? -5.43210 20.39198 39.09099 1.000 39.14601 111 GLN B O 1
ATOM 1975 N N . ARG B 1 115 ? -3.74006 18.98056 39.57306 1.000 32.24268 112 ARG B N 1
ATOM 1976 C CA . ARG B 1 115 ? -2.68472 19.98149 39.58008 1.000 26.97160 112 ARG B CA 1
ATOM 1977 C C . ARG B 1 115 ? -1.46002 19.41159 38.88548 1.000 29.78419 112 ARG B C 1
ATOM 1978 O O . ARG B 1 115 ? -1.25845 18.18893 38.88469 1.000 28.11301 112 ARG B O 1
ATOM 1986 N N . PRO B 1 116 ? -0.61770 20.26582 38.30497 1.000 34.55930 113 PRO B N 1
ATOM 1987 C CA . PRO B 1 116 ? 0.62886 19.77360 37.70842 1.000 24.19920 113 PRO B CA 1
ATOM 1988 C C . PRO B 1 116 ? 1.56017 19.20915 38.77239 1.000 23.40309 113 PRO B C 1
ATOM 1989 O O . PRO B 1 116 ? 1.57484 19.65098 39.92507 1.000 25.19870 113 PRO B O 1
ATOM 1993 N N . LEU B 1 117 ? 2.33473 18.19578 38.36910 1.000 21.50717 114 LEU B N 1
ATOM 1994 C CA . LEU B 1 117 ? 3.25437 17.55038 39.30245 1.000 22.03936 114 LEU B CA 1
ATOM 1995 C C . LEU B 1 117 ? 4.20846 18.54546 39.95021 1.000 25.74362 114 LEU B C 1
ATOM 1996 O O . LEU B 1 117 ? 4.60913 18.35366 41.10232 1.000 24.15898 114 LEU B O 1
ATOM 2001 N N . ARG B 1 118 ? 4.58658 19.61101 39.23464 1.000 22.56447 115 ARG B N 1
ATOM 2002 C CA . ARG B 1 118 ? 5.52048 20.57462 39.81455 1.000 24.28253 115 ARG B CA 1
ATOM 2003 C C . ARG B 1 118 ? 4.99656 21.18130 41.11347 1.000 22.31220 115 ARG B C 1
ATOM 2004 O O . ARG B 1 118 ? 5.79222 21.59130 41.97032 1.000 24.04484 115 ARG B O 1
ATOM 2012 N N . ASN B 1 119 ? 3.67320 21.22988 41.29941 1.000 24.70033 116 ASN B N 1
ATOM 2013 C CA . ASN B 1 119 ? 3.14399 21.71045 42.57390 1.000 30.47821 116 ASN B CA 1
ATOM 2014 C C . ASN B 1 119 ? 3.46782 20.75230 43.71283 1.000 23.69156 116 ASN B C 1
ATOM 2015 O O . ASN B 1 119 ? 3.76889 21.18836 44.82875 1.000 29.01284 116 ASN B O 1
ATOM 2020 N N . LEU B 1 120 ? 3.40238 19.43995 43.45517 1.000 23.88761 117 LEU B N 1
ATOM 2021 C CA . LEU B 1 120 ? 3.79460 18.47563 44.47419 1.000 25.10165 117 LEU B CA 1
ATOM 2022 C C . LEU B 1 120 ? 5.29386 18.54561 44.73322 1.000 19.30436 117 LEU B C 1
ATOM 2023 O O . LEU B 1 120 ? 5.73693 18.45615 45.88506 1.000 22.16741 117 LEU B O 1
ATOM 2028 N N . VAL B 1 121 ? 6.08309 18.70093 43.66642 1.000 20.35707 118 VAL B N 1
ATOM 2029 C CA . VAL B 1 121 ? 7.52933 18.84029 43.81036 1.000 22.46574 118 VAL B CA 1
ATOM 2030 C C . VAL B 1 121 ? 7.85814 20.04598 44.68234 1.000 25.85750 118 VAL B C 1
ATOM 2031 O O . VAL B 1 121 ? 8.61793 19.94543 45.64744 1.000 23.00716 118 VAL B O 1
ATOM 2035 N N . SER B 1 122 ? 7.27469 21.20422 44.35699 1.000 29.49903 119 SER B N 1
ATOM 2036 C CA . SER B 1 122 ? 7.51633 22.41196 45.14327 1.000 30.88407 119 SER B CA 1
ATOM 2037 C C . SER B 1 122 ? 7.13577 22.20590 46.60118 1.000 26.52485 119 SER B C 1
ATOM 2038 O O . SER B 1 122 ? 7.86322 22.62318 47.51093 1.000 27.96599 119 SER B O 1
ATOM 2041 N N . TYR B 1 123 ? 5.99563 21.55890 46.84025 1.000 23.54378 120 TYR B N 1
ATOM 2042 C CA . TYR B 1 123 ? 5.53491 21.31167 48.19934 1.000 22.88863 120 TYR B CA 1
ATOM 2043 C C . TYR B 1 123 ? 6.53044 20.45645 48.97515 1.000 26.70347 120 TYR B C 1
ATOM 2044 O O . TYR B 1 123 ? 6.88095 20.76756 50.11909 1.000 26.77973 120 TYR B O 1
ATOM 2053 N N . LEU B 1 124 ? 6.99071 19.35777 48.37293 1.000 24.56248 121 LEU B N 1
ATOM 2054 C CA . LEU B 1 124 ? 7.92915 18.49859 49.08370 1.000 20.81648 121 LEU B CA 1
ATOM 2055 C C . LEU B 1 124 ? 9.29768 19.15342 49.21736 1.000 21.82485 121 LEU B C 1
ATOM 2056 O O . LEU B 1 124 ? 9.98260 18.94773 50.22477 1.000 21.10197 121 LEU B O 1
ATOM 2061 N N . LYS B 1 125 ? 9.71396 19.93503 48.21623 1.000 24.70393 122 LYS B N 1
ATOM 2062 C CA . LYS B 1 125 ? 10.94861 20.70537 48.33690 1.000 24.96821 122 LYS B CA 1
ATOM 2063 C C . LYS B 1 125 ? 10.85830 21.67952 49.50823 1.000 29.13695 122 LYS B C 1
ATOM 2064 O O . LYS B 1 125 ? 11.78340 21.77785 50.32358 1.000 29.92619 122 LYS B O 1
ATOM 2070 N N . GLN B 1 126 ? 9.72653 22.38580 49.62322 1.000 28.90554 123 GLN B N 1
ATOM 2071 C CA . GLN B 1 126 ? 9.54295 23.34932 50.70991 1.000 32.26269 123 GLN B CA 1
ATOM 2072 C C . GLN B 1 126 ? 9.51988 22.66391 52.07362 1.000 26.84175 123 GLN B C 1
ATOM 2073 O O . GLN B 1 126 ? 10.16690 23.12929 53.02085 1.000 29.86387 123 GLN B O 1
ATOM 2079 N N . LYS B 1 127 ? 8.79353 21.54426 52.19286 1.000 29.38478 124 LYS B N 1
ATOM 2080 C CA . LYS B 1 127 ? 8.74991 20.78929 53.44126 1.000 26.71657 124 LYS B CA 1
ATOM 2081 C C . LYS B 1 127 ? 10.03255 20.01058 53.71903 1.000 22.01348 124 LYS B C 1
ATOM 2082 O O . LYS B 1 127 ? 10.16525 19.45679 54.81096 1.000 27.57552 124 LYS B O 1
ATOM 2088 N N . GLN B 1 128 ? 10.96263 19.95185 52.76458 1.000 24.88558 125 GLN B N 1
ATOM 2089 C CA . GLN B 1 128 ? 12.18931 19.15987 52.88999 1.000 24.04793 125 GLN B CA 1
ATOM 2090 C C . GLN B 1 128 ? 11.88821 17.73839 53.36408 1.000 25.48737 125 GLN B C 1
ATOM 2091 O O . GLN B 1 128 ? 12.41440 17.25607 54.37114 1.000 23.71605 125 GLN B O 1
ATOM 2097 N N . ALA B 1 129 ? 11.00535 17.06878 52.62750 1.000 22.08312 126 ALA B N 1
ATOM 2098 C CA . ALA B 1 129 ? 10.57558 15.73770 53.01857 1.000 21.05495 126 ALA B CA 1
ATOM 2099 C C . ALA B 1 129 ? 10.27511 14.90835 51.78146 1.000 17.25394 126 ALA B C 1
ATOM 2100 O O . ALA B 1 129 ? 9.98440 15.43419 50.70076 1.000 20.61458 126 ALA B O 1
ATOM 2102 N N . ALA B 1 130 ? 10.34186 13.59384 51.96070 1.000 17.82809 127 ALA B N 1
ATOM 2103 C CA . ALA B 1 130 ? 9.86423 12.64966 50.96541 1.000 19.12412 127 ALA B CA 1
ATOM 2104 C C . ALA B 1 130 ? 8.44576 12.24034 51.32961 1.000 16.65951 127 ALA B C 1
ATOM 2105 O O . ALA B 1 130 ? 8.11280 12.10898 52.51310 1.000 20.30386 127 ALA B O 1
ATOM 2107 N N . GLY B 1 131 ? 7.60093 12.07627 50.31691 1.000 16.11403 128 GLY B N 1
ATOM 2108 C CA . GLY B 1 131 ? 6.30417 11.47718 50.55030 1.000 16.31476 128 GLY B CA 1
ATOM 2109 C C . GLY B 1 131 ? 6.42324 9.97830 50.75672 1.000 19.51284 128 GLY B C 1
ATOM 2110 O O . GLY B 1 131 ? 7.31594 9.32130 50.21941 1.000 19.10006 128 GLY B O 1
ATOM 2111 N N . VAL B 1 132 ? 5.51087 9.41899 51.54953 1.000 16.08162 129 VAL B N 1
ATOM 2112 C CA . VAL B 1 132 ? 5.52110 7.98806 51.84221 1.000 15.15739 129 VAL B CA 1
ATOM 2113 C C . VAL B 1 132 ? 4.19378 7.38806 51.40307 1.000 17.98974 129 VAL B C 1
ATOM 2114 O O . VAL B 1 132 ? 3.12334 7.87634 51.78569 1.000 19.88743 129 VAL B O 1
ATOM 2118 N N . ILE B 1 133 ? 4.26644 6.33201 50.59667 1.000 17.53085 130 ILE B N 1
ATOM 2119 C CA . ILE B 1 133 ? 3.09524 5.61347 50.11185 1.000 15.91503 130 ILE B CA 1
ATOM 2120 C C . ILE B 1 133 ? 3.26644 4.15299 50.49476 1.000 17.87604 130 ILE B C 1
ATOM 2121 O O . ILE B 1 133 ? 4.27740 3.53203 50.14560 1.000 18.39844 130 ILE B O 1
ATOM 2126 N N . SER B 1 134 ? 2.27986 3.60147 51.18984 1.000 17.57965 131 SER B N 1
ATOM 2127 C CA . SER B 1 134 ? 2.29810 2.19115 51.55711 1.000 15.60972 131 SER B CA 1
ATOM 2128 C C . SER B 1 134 ? 1.74620 1.34210 50.41465 1.000 18.22817 131 SER B C 1
ATOM 2129 O O . SER B 1 134 ? 0.76037 1.71025 49.76918 1.000 19.63875 131 SER B O 1
ATOM 2132 N N . LEU B 1 135 ? 2.38774 0.20093 50.16251 1.000 15.76238 132 LEU B N 1
ATOM 2133 C CA . LEU B 1 135 ? 2.02743 -0.68364 49.06685 1.000 16.28750 132 LEU B CA 1
ATOM 2134 C C . LEU B 1 135 ? 1.82098 -2.10909 49.56525 1.000 16.58112 132 LEU B C 1
ATOM 2135 O O . LEU B 1 135 ? 2.44521 -2.53158 50.54242 1.000 18.30654 132 LEU B O 1
ATOM 2140 N N . PRO B 1 136 ? 0.93406 -2.87686 48.91869 1.000 18.54126 133 PRO B N 1
ATOM 2141 C CA . PRO B 1 136 ? 0.02526 -2.46314 47.85061 1.000 18.30839 133 PRO B CA 1
ATOM 2142 C C . PRO B 1 136 ? -1.08394 -1.61084 48.43468 1.000 21.80703 133 PRO B C 1
ATOM 2143 O O . PRO B 1 136 ? -1.12195 -1.43384 49.64581 1.000 21.40471 133 PRO B O 1
ATOM 2147 N N . VAL B 1 137 ? -1.96640 -1.07118 47.59560 1.000 21.38956 134 VAL B N 1
ATOM 2148 C CA . VAL B 1 137 ? -3.04566 -0.25654 48.12959 1.000 24.37803 134 VAL B CA 1
ATOM 2149 C C . VAL B 1 137 ? -3.97902 -1.15555 48.92697 1.000 27.35129 134 VAL B C 1
ATOM 2150 O O . VAL B 1 137 ? -4.44957 -2.18282 48.42649 1.000 27.68517 134 VAL B O 1
ATOM 2154 N N . GLY B 1 138 ? -4.21826 -0.79294 50.18661 1.000 24.84185 135 GLY B N 1
ATOM 2155 C CA . GLY B 1 138 ? -4.99340 -1.61448 51.09395 1.000 26.25554 135 GLY B CA 1
ATOM 2156 C C . GLY B 1 138 ? -4.17039 -2.46654 52.03974 1.000 35.93258 135 GLY B C 1
ATOM 2157 O O . GLY B 1 138 ? -4.73306 -3.02162 52.99218 1.000 33.13130 135 GLY B O 1
ATOM 2158 N N . GLY B 1 139 ? -2.86410 -2.59925 51.79899 1.000 25.77071 136 GLY B N 1
ATOM 2159 C CA . GLY B 1 139 ? -1.99391 -3.35227 52.68194 1.000 22.07692 136 GLY B CA 1
ATOM 2160 C C . GLY B 1 139 ? -2.01724 -4.84641 52.42630 1.000 26.55189 136 GLY B C 1
ATOM 2161 O O . GLY B 1 139 ? -2.66759 -5.35941 51.51240 1.000 25.07615 136 GLY B O 1
ATOM 2162 N N . ASN B 1 140 ? -1.26004 -5.55827 53.25994 1.000 20.56681 137 ASN B N 1
ATOM 2163 C CA . ASN B 1 140 ? -1.24986 -7.01529 53.22416 1.000 19.57340 137 ASN B CA 1
ATOM 2164 C C . ASN B 1 140 ? -0.81201 -7.53217 54.58701 1.000 23.05770 137 ASN B C 1
ATOM 2165 O O . ASN B 1 140 ? 0.01150 -6.91514 55.26695 1.000 22.47179 137 ASN B O 1
ATOM 2170 N N . LYS B 1 141 ? -1.36897 -8.67167 54.98093 1.000 20.98771 138 LYS B N 1
ATOM 2171 C CA . LYS B 1 141 ? -1.06092 -9.19975 56.30052 1.000 22.19716 138 LYS B CA 1
ATOM 2172 C C . LYS B 1 141 ? 0.30043 -9.88251 56.37817 1.000 19.50720 138 LYS B C 1
ATOM 2173 O O . LYS B 1 141 ? 0.76924 -10.15612 57.48769 1.000 23.25137 138 LYS B O 1
ATOM 2179 N N . ASP B 1 142 ? 0.95268 -10.15867 55.25338 1.000 16.64477 139 ASP B N 1
ATOM 2180 C CA . ASP B 1 142 ? 2.28088 -10.76592 55.23454 1.000 17.91779 139 ASP B CA 1
ATOM 2181 C C . ASP B 1 142 ? 3.27988 -9.69700 54.81309 1.000 18.70418 139 ASP B C 1
ATOM 2182 O O . ASP B 1 142 ? 3.14896 -9.12154 53.72632 1.000 17.74001 139 ASP B O 1
ATOM 2187 N N . LYS B 1 143 ? 4.28041 -9.44362 55.66708 1.000 16.85347 140 LYS B N 1
ATOM 2188 C CA . LYS B 1 143 ? 5.21933 -8.34972 55.42350 1.000 17.46151 140 LYS B CA 1
ATOM 2189 C C . LYS B 1 143 ? 5.92250 -8.48781 54.07869 1.000 17.16901 140 LYS B C 1
ATOM 2190 O O . LYS B 1 143 ? 6.18497 -7.48192 53.41009 1.000 16.34018 140 LYS B O 1
ATOM 2196 N N . GLU B 1 144 ? 6.25887 -9.71821 53.67251 1.000 18.27553 141 GLU B N 1
ATOM 2197 C CA . GLU B 1 144 ? 6.99238 -9.91813 52.42469 1.000 17.47940 141 GLU B CA 1
ATOM 2198 C C . GLU B 1 144 ? 6.16719 -9.56818 51.19405 1.000 20.86678 141 GLU B C 1
ATOM 2199 O O . GLU B 1 144 ? 6.72273 -9.49390 50.09206 1.000 21.73875 141 GLU B O 1
ATOM 2205 N N . ASN B 1 145 ? 4.86374 -9.36245 51.34988 1.000 15.89446 142 ASN B N 1
ATOM 2206 C CA . ASN B 1 145 ? 3.99130 -8.97346 50.24699 1.000 19.58021 142 ASN B CA 1
ATOM 2207 C C . ASN B 1 145 ? 3.57401 -7.51120 50.33289 1.000 18.24635 142 ASN B C 1
ATOM 2208 O O . ASN B 1 145 ? 2.54034 -7.11986 49.77788 1.000 20.95839 142 ASN B O 1
ATOM 2213 N N . THR B 1 146 ? 4.34891 -6.70903 51.04611 1.000 17.21995 143 THR B N 1
ATOM 2214 C CA . THR B 1 146 ? 4.11178 -5.28440 51.18191 1.000 14.65412 143 THR B CA 1
ATOM 2215 C C . THR B 1 146 ? 5.37727 -4.56338 50.77920 1.000 15.41053 143 THR B C 1
ATOM 2216 O O . THR B 1 146 ? 6.44417 -5.16170 50.62700 1.000 16.22649 143 THR B O 1
ATOM 2220 N N . GLY B 1 147 ? 5.23571 -3.25251 50.60193 1.000 17.20868 144 GLY B N 1
ATOM 2221 C CA . GLY B 1 147 ? 6.36771 -2.40788 50.28927 1.000 17.65984 144 GLY B CA 1
ATOM 2222 C C . GLY B 1 147 ? 6.09870 -1.00190 50.76786 1.000 15.52070 144 GLY B C 1
ATOM 2223 O O . GLY B 1 147 ? 4.98792 -0.66008 51.18535 1.000 17.01488 144 GLY B O 1
ATOM 2224 N N . VAL B 1 148 ? 7.13651 -0.17870 50.70385 1.000 13.64281 145 VAL B N 1
ATOM 2225 C CA . VAL B 1 148 ? 7.01680 1.23927 51.02438 1.000 14.08236 145 VAL B CA 1
ATOM 2226 C C . VAL B 1 148 ? 7.63094 1.99699 49.87131 1.000 17.30875 145 VAL B C 1
ATOM 2227 O O . VAL B 1 148 ? 8.73177 1.66108 49.43228 1.000 16.47361 145 VAL B O 1
ATOM 2231 N N . LEU B 1 149 ? 6.91506 3.00138 49.37368 1.000 15.27327 146 LEU B N 1
ATOM 2232 C CA . LEU B 1 149 ? 7.42262 3.89227 48.33633 1.000 14.54966 146 LEU B CA 1
ATOM 2233 C C . LEU B 1 149 ? 7.75576 5.22776 48.98853 1.000 14.48014 146 LEU B C 1
ATOM 2234 O O . LEU B 1 149 ? 6.90324 5.83204 49.64813 1.000 16.05706 146 LEU B O 1
ATOM 2239 N N . HIS B 1 150 ? 8.99589 5.66973 48.82621 1.000 13.88683 147 HIS B N 1
ATOM 2240 C CA . HIS B 1 150 ? 9.42411 6.98615 49.28624 1.000 14.54029 147 HIS B CA 1
ATOM 2241 C C . HIS B 1 150 ? 9.59007 7.85722 48.05844 1.000 16.33952 147 HIS B C 1
ATOM 2242 O O . HIS B 1 150 ? 10.34590 7.50629 47.14288 1.000 16.52805 147 HIS B O 1
ATOM 2249 N N . ALA B 1 151 ? 8.86853 8.96929 48.03460 1.000 15.47705 148 ALA B N 1
ATOM 2250 C CA . ALA B 1 151 ? 8.82656 9.86991 46.88233 1.000 15.45356 148 ALA B CA 1
ATOM 2251 C C . ALA B 1 151 ? 9.66224 11.10159 47.20871 1.000 16.40205 148 ALA B C 1
ATOM 2252 O O . ALA B 1 151 ? 9.22743 11.98895 47.95405 1.000 16.65424 148 ALA B O 1
ATOM 2254 N N . PHE B 1 152 ? 10.87467 11.14709 46.66163 1.000 14.76891 149 PHE B N 1
ATOM 2255 C CA . PHE B 1 152 ? 11.84611 12.18995 46.97276 1.000 15.71415 149 PHE B CA 1
ATOM 2256 C C . PHE B 1 152 ? 11.77217 13.32805 45.96345 1.000 14.65224 149 PHE B C 1
ATOM 2257 O O . PHE B 1 152 ? 11.71435 13.08981 44.75622 1.000 14.56594 149 PHE B O 1
ATOM 2265 N N . PRO B 1 153 ? 11.79398 14.56805 46.43120 1.000 14.87482 150 PRO B N 1
ATOM 2266 C CA . PRO B 1 153 ? 11.92733 15.69002 45.51096 1.000 14.72583 150 PRO B CA 1
ATOM 2267 C C . PRO B 1 153 ? 13.35403 15.77697 44.99928 1.000 14.68786 150 PRO B C 1
ATOM 2268 O O . PRO B 1 153 ? 14.25393 15.10216 45.52697 1.000 15.95342 150 PRO B O 1
ATOM 2272 N N . PRO B 1 154 ? 13.60178 16.58971 43.97170 1.000 16.58000 151 PRO B N 1
ATOM 2273 C CA . PRO B 1 154 ? 14.97983 16.80490 43.52106 1.000 18.03817 151 PRO B CA 1
ATOM 2274 C C . PRO B 1 154 ? 15.82632 17.33810 44.66632 1.000 17.39967 151 PRO B C 1
ATOM 2275 O O . PRO B 1 154 ? 15.44491 18.29112 45.34933 1.000 18.62055 151 PRO B O 1
ATOM 2279 N N . CYS B 1 155 ? 16.96920 16.69839 44.88150 1.000 18.02077 152 CYS B N 1
ATOM 2280 C CA . CYS B 1 155 ? 17.95151 17.06991 45.89282 1.000 18.86394 152 CYS B CA 1
ATOM 2281 C C . CYS B 1 155 ? 19.20869 16.26933 45.59118 1.000 18.67727 152 CYS B C 1
ATOM 2282 O O . CYS B 1 155 ? 19.20673 15.40191 44.71291 1.000 18.12342 152 CYS B O 1
ATOM 2285 N N . GLU B 1 156 ? 20.28858 16.56827 46.32146 1.000 20.59881 153 GLU B N 1
ATOM 2286 C CA . GLU B 1 156 ? 21.53667 15.84183 46.10140 1.000 21.69335 153 GLU B CA 1
ATOM 2287 C C . GLU B 1 156 ? 21.32190 14.34005 46.18958 1.000 22.26120 153 GLU B C 1
ATOM 2288 O O . GLU B 1 156 ? 21.82253 13.58310 45.34887 1.000 22.32583 153 GLU B O 1
ATOM 2294 N N . PHE B 1 157 ? 20.55354 13.89813 47.18681 1.000 19.27362 154 PHE B N 1
ATOM 2295 C CA . PHE B 1 157 ? 20.34208 12.46891 47.38580 1.000 18.20232 154 PHE B CA 1
ATOM 2296 C C . PHE B 1 157 ? 19.61893 11.84297 46.20027 1.000 17.10792 154 PHE B C 1
ATOM 2297 O O . PHE B 1 157 ? 20.03832 10.80131 45.68739 1.000 18.91126 154 PHE B O 1
ATOM 2305 N N . SER B 1 158 ? 18.52424 12.46338 45.74681 1.000 15.43017 155 SER B N 1
ATOM 2306 C CA . SER B 1 158 ? 17.74816 11.83838 44.68426 1.000 16.23621 155 SER B CA 1
ATOM 2307 C C . SER B 1 158 ? 18.46474 11.92681 43.34329 1.000 15.09017 155 SER B C 1
ATOM 2308 O O . SER B 1 158 ? 18.29233 11.04837 42.48667 1.000 16.87522 155 SER B O 1
ATOM 2311 N N . GLN B 1 159 ? 19.27049 12.97769 43.14151 1.000 17.95059 156 GLN B N 1
ATOM 2312 C CA . GLN B 1 159 ? 20.01395 13.12222 41.89707 1.000 17.73838 156 GLN B CA 1
ATOM 2313 C C . GLN B 1 159 ? 21.00640 11.99095 41.66862 1.000 17.71586 156 GLN B C 1
ATOM 2314 O O . GLN B 1 159 ? 21.33856 11.70622 40.51081 1.000 19.01249 156 GLN B O 1
ATOM 2320 N N . GLN B 1 160 ? 21.46662 11.32016 42.73116 1.000 20.00527 157 GLN B N 1
ATOM 2321 C CA . GLN B 1 160 ? 22.43681 10.24681 42.55203 1.000 20.03325 157 GLN B CA 1
ATOM 2322 C C . GLN B 1 160 ? 21.87704 9.08604 41.74002 1.000 19.99285 157 GLN B C 1
ATOM 2323 O O . GLN B 1 160 ? 22.65308 8.29736 41.19348 1.000 21.17238 157 GLN B O 1
ATOM 2329 N N . PHE B 1 161 ? 20.55665 8.95848 41.65614 1.000 15.00953 158 PHE B N 1
ATOM 2330 C CA . PHE B 1 161 ? 19.93530 7.84050 40.95850 1.000 16.60786 158 PHE B CA 1
ATOM 2331 C C . PHE B 1 161 ? 19.70437 8.11174 39.48073 1.000 18.14176 158 PHE B C 1
ATOM 2332 O O . PHE B 1 161 ? 19.17437 7.23914 38.78623 1.000 21.76656 158 PHE B O 1
ATOM 2340 N N . LEU B 1 162 ? 20.07879 9.30072 38.98775 1.000 18.05865 159 LEU B N 1
ATOM 2341 C CA . LEU B 1 162 ? 19.87356 9.68581 37.59488 1.000 21.71828 159 LEU B CA 1
ATOM 2342 C C . LEU B 1 162 ? 21.21467 9.65472 36.87293 1.000 22.30083 159 LEU B C 1
ATOM 2343 O O . LEU B 1 162 ? 22.10777 10.45343 37.17420 1.000 24.64691 159 LEU B O 1
ATOM 2348 N N . ASP B 1 163 ? 21.35307 8.74733 35.91620 1.000 22.18621 160 ASP B N 1
ATOM 2349 C CA . ASP B 1 163 ? 22.48542 8.81565 35.00518 1.000 22.69052 160 ASP B CA 1
ATOM 2350 C C . ASP B 1 163 ? 22.19266 9.84581 33.91542 1.000 23.22846 160 ASP B C 1
ATOM 2351 O O . ASP B 1 163 ? 21.15275 10.50576 33.92604 1.000 24.96835 160 ASP B O 1
ATOM 2356 N N . SER B 1 164 ? 23.12063 10.01076 32.96593 1.000 26.25761 161 SER B N 1
ATOM 2357 C CA . SER B 1 164 ? 22.93299 11.03948 31.94142 1.000 29.60404 161 SER B CA 1
ATOM 2358 C C . SER B 1 164 ? 21.67641 10.83191 31.10214 1.000 19.73672 161 SER B C 1
ATOM 2359 O O . SER B 1 164 ? 20.90953 11.79784 30.93604 1.000 23.17947 161 SER B O 1
ATOM 2362 N N . PRO B 1 165 ? 21.37405 9.62774 30.59306 1.000 22.23938 162 PRO B N 1
ATOM 2363 C CA . PRO B 1 165 ? 20.10900 9.47058 29.85319 1.000 25.44902 162 PRO B CA 1
ATOM 2364 C C . PRO B 1 165 ? 18.88600 9.79379 30.68540 1.000 26.00620 162 PRO B C 1
ATOM 2365 O O . PRO B 1 165 ? 17.93965 10.42090 30.19244 1.000 29.14556 162 PRO B O 1
ATOM 2369 N N . ALA B 1 166 ? 18.88308 9.38717 31.95440 1.000 19.97082 163 ALA B N 1
ATOM 2370 C CA . ALA B 1 166 ? 17.74454 9.67975 32.81321 1.000 23.19595 163 ALA B CA 1
ATOM 2371 C C . ALA B 1 166 ? 17.60987 11.17376 33.08985 1.000 24.29328 163 ALA B C 1
ATOM 2372 O O . ALA B 1 166 ? 16.48876 11.68653 33.18473 1.000 27.50951 163 ALA B O 1
ATOM 2374 N N . LYS B 1 167 ? 18.73422 11.88779 33.25937 1.000 27.44614 164 LYS B N 1
ATOM 2375 C CA . LYS B 1 167 ? 18.65573 13.33020 33.50109 1.000 26.97872 164 LYS B CA 1
ATOM 2376 C C . LYS B 1 167 ? 17.87544 14.05173 32.40959 1.000 29.78778 164 LYS B C 1
ATOM 2377 O O . LYS B 1 167 ? 17.23847 15.07679 32.68166 1.000 29.05542 164 LYS B O 1
ATOM 2383 N N . ALA B 1 168 ? 17.90927 13.53487 31.17982 1.000 29.28091 165 ALA B N 1
ATOM 2384 C CA . ALA B 1 168 ? 17.20508 14.18656 30.07952 1.000 29.47816 165 ALA B CA 1
ATOM 2385 C C . ALA B 1 168 ? 15.69500 14.08921 30.24045 1.000 24.87395 165 ALA B C 1
ATOM 2386 O O . ALA B 1 168 ? 14.96521 14.99456 29.81790 1.000 29.35396 165 ALA B O 1
ATOM 2388 N N . LEU B 1 169 ? 15.20511 13.00387 30.83950 1.000 21.08830 166 LEU B N 1
ATOM 2389 C CA . LEU B 1 169 ? 13.78182 12.90148 31.12054 1.000 19.51469 166 LEU B CA 1
ATOM 2390 C C . LEU B 1 169 ? 13.39612 13.78964 32.28879 1.000 29.14268 166 LEU B C 1
ATOM 2391 O O . LEU B 1 169 ? 12.25126 14.24551 32.36840 1.000 29.13417 166 LEU B O 1
ATOM 2396 N N . ALA B 1 170 ? 14.33808 14.03626 33.19969 1.000 25.04313 167 ALA B N 1
ATOM 2397 C CA . ALA B 1 170 ? 14.00911 14.72353 34.44496 1.000 31.71190 167 ALA B CA 1
ATOM 2398 C C . ALA B 1 170 ? 13.72913 16.19613 34.21365 1.000 38.47917 167 ALA B C 1
ATOM 2399 O O . ALA B 1 170 ? 12.97673 16.80864 34.97958 1.000 33.08178 167 ALA B O 1
ATOM 2401 N N . LYS B 1 171 ? 14.31650 16.77246 33.16545 1.000 31.89590 168 LYS B N 1
ATOM 2402 C CA . LYS B 1 171 ? 14.09704 18.16661 32.77476 1.000 41.16555 168 LYS B CA 1
ATOM 2403 C C . LYS B 1 171 ? 14.64813 19.05054 33.88902 1.000 52.53526 168 LYS B C 1
ATOM 2404 O O . LYS B 1 171 ? 15.84269 18.92932 34.21280 1.000 68.83737 168 LYS B O 1
ATOM 2410 N N . SER B 1 172 ? 13.84748 19.90722 34.51213 1.000 41.24529 169 SER B N 1
ATOM 2411 C CA . SER B 1 172 ? 14.30809 20.86334 35.50365 1.000 35.55044 169 SER B CA 1
ATOM 2412 C C . SER B 1 172 ? 14.28298 20.25810 36.90351 1.000 29.76416 169 SER B C 1
ATOM 2413 O O . SER B 1 172 ? 13.67428 19.21177 37.14917 1.000 29.47700 169 SER B O 1
ATOM 2416 N N . GLU B 1 173 ? 14.97716 20.92747 37.82136 1.000 24.40513 170 GLU B N 1
ATOM 2417 C CA . GLU B 1 173 ? 14.95595 20.51363 39.22549 1.000 21.44252 170 GLU B CA 1
ATOM 2418 C C . GLU B 1 173 ? 13.64129 20.84760 39.90340 1.000 28.58102 170 GLU B C 1
ATOM 2419 O O . GLU B 1 173 ? 13.57535 20.80680 41.13859 1.000 25.22876 170 GLU B O 1
ATOM 2425 N N . GLU B 1 174 ? 12.60418 21.18177 39.13369 1.000 24.04031 171 GLU B N 1
ATOM 2426 C CA . GLU B 1 174 ? 11.27787 21.43436 39.67309 1.000 33.29022 171 GLU B CA 1
ATOM 2427 C C . GLU B 1 174 ? 10.21994 20.46599 39.16216 1.000 25.57887 171 GLU B C 1
ATOM 2428 O O . GLU B 1 174 ? 9.04968 20.59944 39.54158 1.000 28.72195 171 GLU B O 1
ATOM 2434 N N . ASP B 1 175 ? 10.59569 19.47587 38.34029 1.000 23.43971 172 ASP B N 1
ATOM 2435 C CA . ASP B 1 175 ? 9.62655 18.74756 37.52970 1.000 22.63644 172 ASP B CA 1
ATOM 2436 C C . ASP B 1 175 ? 9.72591 17.23331 37.67509 1.000 21.46824 172 ASP B C 1
ATOM 2437 O O . ASP B 1 175 ? 9.24938 16.51453 36.79545 1.000 23.57424 172 ASP B O 1
ATOM 2442 N N . TYR B 1 176 ? 10.33533 16.72427 38.74372 1.000 19.01674 173 TYR B N 1
ATOM 2443 C CA . TYR B 1 176 ? 10.40275 15.27341 38.89291 1.000 17.91683 173 TYR B CA 1
ATOM 2444 C C . TYR B 1 176 ? 10.45337 14.88409 40.35922 1.000 18.01427 173 TYR B C 1
ATOM 2445 O O . TYR B 1 176 ? 10.77479 15.69175 41.23248 1.000 17.06218 173 TYR B O 1
ATOM 2454 N N . LEU B 1 177 ? 10.13386 13.61150 40.60895 1.000 17.14887 174 LEU B N 1
ATOM 2455 C CA . LEU B 1 177 ? 10.36368 12.97174 41.89508 1.000 16.72880 174 LEU B CA 1
ATOM 2456 C C . LEU B 1 177 ? 11.09224 11.67004 41.62097 1.000 16.28290 174 LEU B C 1
ATOM 2457 O O . LEU B 1 177 ? 10.96391 11.09354 40.54277 1.000 17.80211 174 LEU B O 1
ATOM 2462 N N . VAL B 1 178 ? 11.87020 11.21318 42.59364 1.000 14.35976 175 VAL B N 1
ATOM 2463 C CA . VAL B 1 178 ? 12.48574 9.89218 42.51445 1.000 13.70088 175 VAL B CA 1
ATOM 2464 C C . VAL B 1 178 ? 11.73035 8.99139 43.48632 1.000 13.39096 175 VAL B C 1
ATOM 2465 O O . VAL B 1 178 ? 11.65793 9.28298 44.68281 1.000 14.64024 175 VAL B O 1
ATOM 2469 N N . MET B 1 179 ? 11.12666 7.93111 42.95800 1.000 13.44840 176 MET B N 1
ATOM 2470 C CA . MET B 1 179 ? 10.32709 6.98058 43.72985 1.000 14.19516 176 MET B CA 1
ATOM 2471 C C . MET B 1 179 ? 11.16201 5.75446 44.07194 1.000 13.69296 176 MET B C 1
ATOM 2472 O O . MET B 1 179 ? 11.56915 5.00428 43.18250 1.000 13.95069 176 MET B O 1
ATOM 2477 N N . ILE B 1 180 ? 11.39272 5.53673 45.36002 1.000 13.50227 177 ILE B N 1
ATOM 2478 C CA . ILE B 1 180 ? 12.16845 4.39348 45.83020 1.000 13.47209 177 ILE B CA 1
ATOM 2479 C C . ILE B 1 180 ? 11.20335 3.41999 46.49041 1.000 12.98615 177 ILE B C 1
ATOM 2480 O O . ILE B 1 180 ? 10.61290 3.72684 47.53244 1.000 14.08563 177 ILE B O 1
ATOM 2485 N N . ILE B 1 181 ? 11.02570 2.25121 45.87810 1.000 13.75725 178 ILE B N 1
ATOM 2486 C CA . ILE B 1 181 ? 10.14521 1.20602 46.39006 1.000 15.03597 178 ILE B CA 1
ATOM 2487 C C . ILE B 1 181 ? 11.01810 0.11714 46.98529 1.000 13.17429 178 ILE B C 1
ATOM 2488 O O . ILE B 1 181 ? 11.86491 -0.44230 46.28151 1.000 15.03322 178 ILE B O 1
ATOM 2493 N N . VAL B 1 182 ? 10.81422 -0.19777 48.27060 1.000 13.61945 179 VAL B N 1
ATOM 2494 C CA . VAL B 1 182 ? 11.47514 -1.32889 48.91642 1.000 13.71734 179 VAL B CA 1
ATOM 2495 C C . VAL B 1 182 ? 10.40507 -2.33264 49.33330 1.000 15.96277 179 VAL B C 1
ATOM 2496 O O . VAL B 1 182 ? 9.40717 -1.95674 49.95990 1.000 15.11317 179 VAL B O 1
ATOM 2500 N N . ARG B 1 183 ? 10.61339 -3.60270 48.99412 1.000 13.50990 180 ARG B N 1
ATOM 2501 C CA . ARG B 1 183 ? 9.66391 -4.66553 49.31148 1.000 14.42933 180 ARG B CA 1
ATOM 2502 C C . ARG B 1 183 ? 10.07099 -5.37355 50.60344 1.000 14.61393 180 ARG B C 1
ATOM 2503 O O . ARG B 1 183 ? 11.24470 -5.69806 50.79577 1.000 14.10566 180 ARG B O 1
ATOM 2511 N N . GLY B 1 184 ? 9.10485 -5.57877 51.50403 1.000 12.90135 181 GLY B N 1
ATOM 2512 C CA . GLY B 1 184 ? 9.38137 -6.45050 52.63191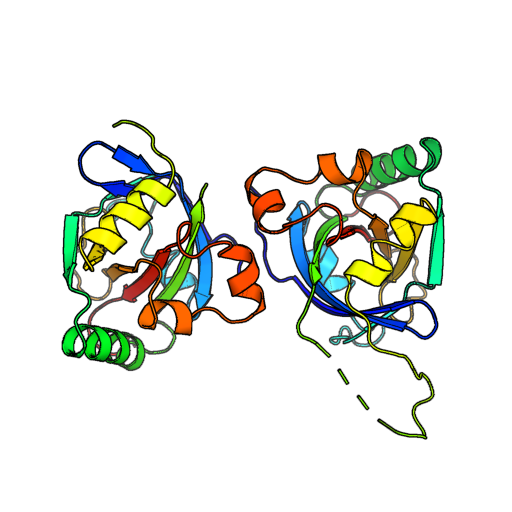 1.000 12.95916 181 GLY B CA 1
ATOM 2513 C C . GLY B 1 184 ? 10.33271 -5.84464 53.65388 1.000 13.63022 181 GLY B C 1
ATOM 2514 O O . GLY B 1 184 ? 10.45787 -4.62296 53.80324 1.000 15.11269 181 GLY B O 1
ATOM 2515 N N . PHE B 1 185 ? 10.99605 -6.74948 54.37757 1.000 14.43729 182 PHE B N 1
ATOM 2516 C CA . PHE B 1 185 ? 11.83301 -6.42259 55.52739 1.000 13.56278 182 PHE B CA 1
ATOM 2517 C C . PHE B 1 185 ? 13.07400 -7.30061 55.41930 1.000 12.43891 182 PHE B C 1
ATOM 2518 O O . PHE B 1 185 ? 12.96358 -8.53119 55.38828 1.000 14.82744 182 PHE B O 1
ATOM 2526 N N . GLY B 1 186 ? 14.24462 -6.67052 55.29737 1.000 12.46320 183 GLY B N 1
ATOM 2527 C CA . GLY B 1 186 ? 15.48109 -7.40333 55.08815 1.000 12.94099 183 GLY B CA 1
ATOM 2528 C C . GLY B 1 186 ? 15.58423 -7.97379 53.67175 1.000 12.90949 183 GLY B C 1
ATOM 2529 O O . GLY B 1 186 ? 14.79464 -7.66630 52.78240 1.000 13.05631 183 GLY B O 1
ATOM 2530 N N . PHE B 1 187 ? 16.59616 -8.81853 53.48017 1.000 13.58761 184 PHE B N 1
ATOM 2531 C CA . PHE B 1 187 ? 16.89031 -9.33069 52.14576 1.000 13.44035 184 PHE B CA 1
ATOM 2532 C C . PHE B 1 187 ? 15.74920 -10.19797 51.62939 1.000 14.20544 184 PHE B C 1
ATOM 2533 O O . PHE B 1 187 ? 15.28738 -11.11414 52.31888 1.000 15.57129 184 PHE B O 1
ATOM 2541 N N . GLN B 1 188 ? 15.30213 -9.91360 50.41169 1.000 13.45774 185 GLN B N 1
ATOM 2542 C CA . GLN B 1 188 ? 14.15941 -10.61133 49.82290 1.000 15.48040 185 GLN B CA 1
ATOM 2543 C C . GLN B 1 188 ? 14.63963 -11.87685 49.11142 1.000 14.43973 185 GLN B C 1
ATOM 2544 O O . GLN B 1 188 ? 15.10612 -11.83175 47.96514 1.000 14.78636 185 GLN B O 1
ATOM 2550 N N . ILE B 1 189 ? 14.51809 -13.00561 49.81898 1.000 14.12868 186 ILE B N 1
ATOM 2551 C CA . ILE B 1 189 ? 14.92990 -14.33296 49.36018 1.000 15.67698 186 ILE B CA 1
ATOM 2552 C C . ILE B 1 189 ? 14.06253 -15.33755 50.10236 1.000 26.60987 186 ILE B C 1
ATOM 2553 O O . ILE B 1 189 ? 13.40668 -14.97815 51.09271 1.000 20.17658 186 ILE B O 1
#

Secondary structure (DSSP, 8-state):
-----EEEEEEEEETTEEEEEEEEEEEE-HHHHHHHSSBTTT----SEEEE-EEEE--HHHHHHHHHHHHHH-TTSEEEEEEEE----TT-S---EE--HHHHHHHHHHHTEEEEEEESBT--SSGGG-EEEEEEPSSHHHHTT--HHHHHHS-STTS-EEEEEEESSSS--/----EEEEEEEEETTEEEEEEEEEEEE-HHHHHHHSEETTTTEE-SEEE--EEEE--HHHHHHHHHHHHHH-TTSEEEEEEEE--EE--HHHHHHHHHHHTEEEEEEESBT--SSGGG-EEEEEEPSSHHHHTT--HHHHHHH-STTS-EEEEEEESSS---

GO terms:
  GO:0005515 protein binding (F, IPI)
  GO:0001510 RNA methylation (P, IDA)
  GO:0005654 nucleoplasm (C, IDA)
  GO:0016607 nuclear speck (C, IDA)
  GO:0003723 RNA binding (F, IDA)
  GO:0003729 mRNA binding (F, IDA)
  GO:0045652 regulation of megakaryocyte differentiation (P, IDA)
  GO:0036396 RNA N6-methyladenosine methyltransferase complex (C, IDA)
  GO:0009048 dosage compensation by inactivation of X chromosome (P, IDA)
  GO:0000381 regulation of alternative mRNA splicing, via spliceosome (P, IDA)
  GO:0031965 nuclear membrane (C, EXP)
  GO:0005635 nuclear envelope (C, EXP)
  GO:0016607 nuclear speck (C, EXP)
  GO:0003723 RNA binding (F, HDA)

Radius of gyration: 21.97 Å; Cα contacts (8 Å, |Δi|>4): 785; chains: 2; bounding box: 56×38×61 Å

Sequence (334 aa):
SPKLCLAWQGMLLLKNSNFPSNMHLLQGDLQVASSLLVEGSTGGKVAQLKITQRLRLDQPKLDEVTRRIKVAGPNGYAILLAVPGSSAASDTATSTQRPLRNLVSSYLKQKQAAGVISLPVGGNKDKENTGVLHAFPPCEFSQQFLDDSPAKALAKSEEDYLVMIIVRGFGFQIPKLCLAWQGMMLLLKNSNFPSNMHLLQGDLQVASSSLLVEGSTGGKVAQLKITQRLRLDQPKLDEVTRRIKVAGPNGYAILLAVPGSTQRPLRNLVSYLKQKQAAGVISLPVGGNKDKENTGVLHAFPPCEFSQQFLDSPAKALAKSEEDYLVMIIVRGFGFQI

InterPro domains:
  IPR000504 RNA recognition motif domain [PF00076] (181-245)
  IPR000504 RNA recognition motif domain [PF00076] (376-443)
  IPR000504 RNA recognition motif domain [PS50102] (170-252)
  IPR000504 RNA recognition motif domain [PS50102] (374-451)
  IPR000504 RNA recognition motif domain [PS50102] (455-529)
  IPR000504 RNA recognition motif domain [SM00360] (171-248)
  IPR000504 RNA recognition motif domain [SM00360] (375-447)
  IPR000504 RNA recognition motif domain [SM00360] (456-525)
  IPR010912 Spen paralogue/orthologue C-terminal, metazoa [PS50917] (777-956)
  IPR012677 Nucleotide-binding alpha-beta plait domain superfamily [G3DSA:3.30.70.330] (171-250)
  IPR012677 Nucleotide-binding alpha-beta plait domain superfamily [G3DSA:3.30.70.330] (359-453)
  IPR012677 Nucleotide-binding alpha-beta plait domain superfamily [G3DSA:3.30.70.330] (456-527)
  IPR012921 Spen paralogue and orthologue SPOC, C-terminal [PF07744] (781-954)
  IPR016194 SPOC-like, C-terminal domain superfamily [G3DSA:2.40.290.10] (777-954)
  IPR016194 SPOC-like, C-terminal domain superfamily [SSF100939] (783-955)
  IPR034470 RBM15, RNA recognition motif 1 [cd12553] (169-251)
  IPR034472 RBM15, RNA recognition motif 2 [cd12555] (367-453)
  IPR034473 RBM15, RNA recognition motif 3 [cd12557] (456-528)
  IPR035979 RNA-binding domain superfamily [SSF54928] (110-248)
  IPR035979 RNA-binding domain superfamily [SSF54928] (373-527)

Nearest PDB structures (foldseek):
  7z27-assembly1_B  TM=1.006E+00  e=2.767E-37  Homo sapiens
  7z27-assembly1_A  TM=9.907E-01  e=1.741E-32  Homo sapiens
  7z1k-assembly1_A  TM=7.905E-01  e=4.217E-13  Homo sapiens
  1ow1-assembly1_A  TM=7.730E-01  e=7.395E-13  Homo sapiens
  8ou1-assembly1_A  TM=6.417E-01  e=6.401E-07  Mus musculus

Solvent-accessible surface area: 16500 Å² total; per-residue (Å²): 76,7,91,4,0,24,24,16,78,20,50,0,22,22,117,101,16,9,3,12,1,8,0,0,7,12,73,32,33,51,117,5,0,60,41,1,9,19,72,21,103,98,47,2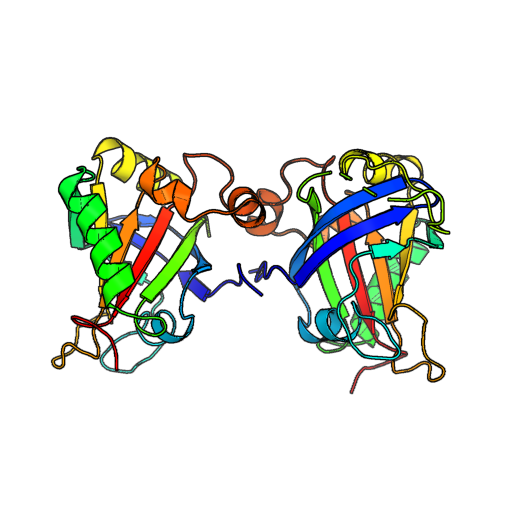8,163,19,50,83,1,107,5,94,115,124,42,155,21,54,108,96,71,15,80,56,11,48,124,127,24,155,52,2,7,102,100,0,27,0,1,0,0,0,3,62,19,83,124,119,113,102,91,148,76,106,46,73,94,92,77,1,132,64,0,0,41,79,1,60,159,106,98,3,0,0,13,4,74,2,7,56,84,33,66,208,80,111,115,52,18,9,36,0,29,0,0,0,7,28,159,18,0,70,111,26,11,76,89,28,0,102,30,7,7,133,40,75,79,37,0,0,0,0,1,0,16,61,11,158,33,129,31,194,106,46,4,22,29,22,4,89,19,55,0,26,18,144,115,19,16,10,25,1,4,0,1,26,26,75,35,28,83,111,4,0,52,46,2,6,19,53,25,103,106,47,28,152,16,66,114,1,126,8,86,115,113,41,175,29,55,110,94,72,18,79,77,9,66,41,135,18,164,76,1,7,93,92,0,28,0,0,0,0,0,11,44,58,126,68,115,99,78,1,98,65,0,0,46,61,1,61,124,85,100,2,0,0,12,3,66,3,7,49,80,36,71,206,72,112,96,57,18,5,49,0,28,0,0,0,8,30,157,20,0,72,113,26,10,88,63,12,0,108,33,9,4,69,42,82,63,15,1,0,0,0,1,0,24,49,14,170,35,111,33,196

B-factor: mean 26.05, std 11.92, range [6.57, 85.76]